Protein AF-A0A961Q109-F1 (afdb_monomer_lite)

Foldseek 3Di:
DFDFAQAWAWKAKFLDDEPAQWDFDQDPVPRDTWIFGADHPDPGFIKIFGAHPPPRDTPDIGTDDHQKTAPDDHGDTDGGGDTGIGRPPPPVCLCPLVCLVVVLVCLVVLDFDPFAFFFDLAWAFWAWDDQDPQWTWIWGAHPPPRDIDTDTHHPPWAAPDDGGDTDHFGHTRTDDHHRLVSSCSRVNDVVSVVVSVCSSVVSVVSVVD

Radius of gyration: 24.63 Å; chains: 1; bounding box: 61×36×65 Å

Sequence (209 aa):
MPILTEKGGKVEFRDMIPGITVATETDKETGKKGMVVTEHKEDLHPQVVILDEKTKEVKASYSIPVGAHLSVKEGEIVTGGIQLARTPRKVARTKDITGGLPRVAELFEARKPKDACVIAKIEGEVSFGTNVRGKKRVVVTHPETGESVDHLVPMGRHIIVTDGDQVKRGDQITEGPVSPEDLLEACGAQELQEHLVNEVQSVYRVQGV

pLDDT: mean 83.39, std 11.95, range [43.34, 97.12]

Secondary structure (DSSP, 8-state):
-EEE-SS-EEEEEES--BTTTEEEEE-TTT--EEEEEPP-SSS---EEEEE-TTT--EEEEEE--TTPEE-S-TT-EE-TT-EEEE--------S-TTTHHHHHHHHHTTPPPTTPPPB-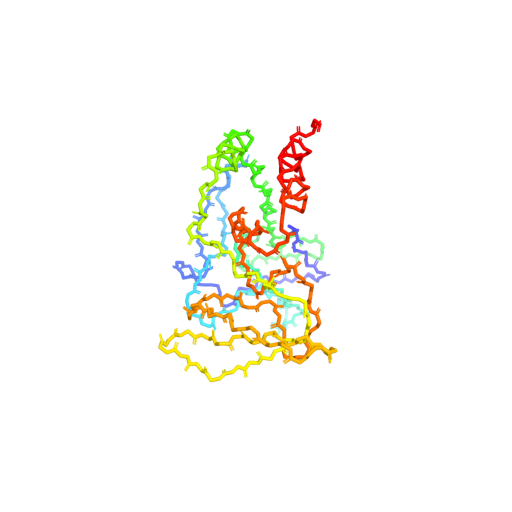SS-EEEEEEEEETTEEEEEEE-TTT--EEEEEEETTPPB---TT-EE-TT-BSBSSPPPHHHHHHHH-HHHHHHHHHHHHHHHHHHTT-

Structure (mmCIF, N/CA/C/O backbone):
data_AF-A0A961Q109-F1
#
_entry.id   AF-A0A961Q109-F1
#
loop_
_atom_site.group_PDB
_atom_site.id
_atom_site.type_symbol
_atom_site.label_atom_id
_atom_site.label_alt_id
_atom_site.label_comp_id
_atom_site.label_asym_id
_atom_site.label_entity_id
_atom_site.label_seq_id
_atom_site.pdbx_PDB_ins_code
_atom_site.Cartn_x
_atom_site.Cartn_y
_atom_site.Cartn_z
_atom_site.occupancy
_atom_site.B_iso_or_equiv
_atom_site.auth_seq_id
_atom_site.auth_comp_id
_atom_site.auth_asym_id
_atom_site.auth_atom_id
_atom_site.pdbx_PDB_model_num
ATOM 1 N N . MET A 1 1 ? 6.580 7.714 -19.906 1.00 75.56 1 MET A N 1
ATOM 2 C CA . MET A 1 1 ? 7.696 8.669 -19.837 1.00 75.56 1 MET A CA 1
ATOM 3 C C . MET A 1 1 ? 8.707 8.291 -20.908 1.00 75.56 1 MET A C 1
ATOM 5 O O . MET A 1 1 ? 8.939 7.095 -21.065 1.00 75.56 1 MET A O 1
ATOM 9 N N . PRO A 1 2 ? 9.214 9.252 -21.696 1.00 85.50 2 PRO A N 1
ATOM 10 C CA . PRO A 1 2 ? 10.274 8.996 -22.667 1.00 85.50 2 PRO A CA 1
ATOM 11 C C . PRO A 1 2 ? 11.645 8.911 -21.977 1.00 85.50 2 PRO A C 1
ATOM 13 O O . PRO A 1 2 ? 11.905 9.646 -21.028 1.00 85.50 2 PRO A O 1
ATOM 16 N N . ILE A 1 3 ? 12.505 8.022 -22.468 1.00 87.81 3 ILE A N 1
ATOM 17 C CA . ILE A 1 3 ? 13.918 7.881 -22.107 1.00 87.81 3 ILE A CA 1
ATOM 18 C C . ILE A 1 3 ? 14.719 8.399 -23.299 1.00 87.81 3 ILE A C 1
ATOM 20 O O . ILE A 1 3 ? 14.603 7.861 -24.403 1.00 87.81 3 ILE A O 1
ATOM 24 N N . LEU A 1 4 ? 15.485 9.465 -23.085 1.00 89.69 4 LEU A N 1
ATOM 25 C CA . LEU A 1 4 ? 16.264 10.157 -24.113 1.00 89.69 4 LEU A CA 1
ATOM 26 C C . LEU A 1 4 ? 17.757 9.904 -23.887 1.00 89.69 4 LEU A C 1
ATOM 28 O O . LEU A 1 4 ? 18.200 9.825 -22.742 1.00 89.69 4 LEU A O 1
ATOM 32 N N . THR A 1 5 ? 18.529 9.821 -24.969 1.00 88.88 5 THR A N 1
ATOM 33 C CA . THR A 1 5 ? 19.994 9.786 -24.881 1.00 88.88 5 THR A CA 1
ATOM 34 C C . THR A 1 5 ? 20.578 11.195 -24.895 1.00 88.88 5 THR A C 1
ATOM 36 O O . THR A 1 5 ? 20.135 12.042 -25.663 1.00 88.88 5 THR A O 1
ATOM 39 N N . GLU A 1 6 ? 21.601 11.464 -24.091 1.00 84.00 6 GLU A N 1
ATOM 40 C CA . GLU A 1 6 ? 22.328 12.744 -24.097 1.00 84.00 6 GLU A CA 1
ATOM 41 C C . GLU A 1 6 ? 23.540 12.713 -25.034 1.00 84.00 6 GLU A C 1
ATOM 43 O O . GLU A 1 6 ? 24.044 13.753 -25.462 1.00 84.00 6 GLU A O 1
ATOM 48 N N . LYS A 1 7 ? 24.030 11.512 -25.358 1.00 84.38 7 LYS A N 1
ATOM 49 C CA . LYS A 1 7 ? 25.254 11.294 -26.132 1.00 84.38 7 LYS A CA 1
ATOM 50 C C . LYS A 1 7 ? 24.937 10.543 -27.418 1.00 84.38 7 LYS A C 1
ATOM 52 O O . LYS A 1 7 ? 24.141 9.608 -27.429 1.00 84.38 7 LYS A O 1
ATOM 57 N N . GLY A 1 8 ? 25.588 10.961 -28.501 1.00 85.00 8 GLY A N 1
ATOM 58 C CA . GLY A 1 8 ? 25.537 10.247 -29.771 1.00 85.00 8 GLY A CA 1
ATOM 59 C C . GLY A 1 8 ? 26.524 9.080 -29.811 1.00 85.00 8 GLY A C 1
ATOM 60 O O . GLY A 1 8 ? 27.639 9.185 -29.286 1.00 85.00 8 GLY A O 1
ATOM 61 N N . GLY A 1 9 ? 26.114 7.988 -30.448 1.00 87.62 9 GLY A N 1
ATOM 62 C CA . GLY A 1 9 ? 26.912 6.778 -30.605 1.00 87.62 9 GLY A CA 1
ATOM 63 C C . GLY A 1 9 ? 26.096 5.612 -31.154 1.00 87.62 9 GLY A C 1
ATOM 64 O O . GLY A 1 9 ? 24.949 5.775 -31.572 1.00 87.62 9 GLY A O 1
ATOM 65 N N . LYS A 1 10 ? 26.706 4.430 -31.160 1.00 89.75 10 LYS A N 1
ATOM 66 C CA . LYS A 1 10 ? 26.077 3.188 -31.604 1.00 89.75 10 LYS A CA 1
ATOM 67 C C . LYS A 1 10 ? 25.311 2.544 -30.451 1.00 89.75 10 LYS A C 1
ATOM 69 O O . LYS A 1 10 ? 25.867 2.361 -29.374 1.00 89.75 10 LYS A O 1
ATOM 74 N N . VAL A 1 11 ? 24.055 2.193 -30.683 1.00 90.31 11 VAL A N 1
ATOM 75 C CA . VAL A 1 11 ? 23.195 1.516 -29.711 1.00 90.31 11 VAL A CA 1
ATOM 76 C C . VAL A 1 11 ? 23.611 0.052 -29.568 1.00 90.31 11 VAL A C 1
ATOM 78 O O . VAL A 1 11 ? 23.721 -0.665 -30.561 1.00 90.31 11 VAL A O 1
ATOM 81 N N . GLU A 1 12 ? 23.792 -0.407 -28.337 1.00 90.62 12 GLU A N 1
ATOM 82 C CA . GLU A 1 12 ? 23.978 -1.810 -27.970 1.00 90.62 12 GLU A CA 1
ATOM 83 C C . GLU A 1 12 ? 22.977 -2.176 -26.875 1.00 90.62 12 GLU A C 1
ATOM 85 O O . GLU A 1 12 ? 22.726 -1.394 -25.953 1.00 90.62 12 GLU A O 1
ATOM 90 N N . PHE A 1 13 ? 22.376 -3.356 -26.982 1.00 91.31 13 PHE A N 1
ATOM 91 C CA . PHE A 1 13 ? 21.452 -3.842 -25.972 1.00 91.31 13 PHE A CA 1
ATOM 92 C C . PHE A 1 13 ? 22.178 -4.771 -25.001 1.00 91.31 13 PHE A C 1
ATOM 94 O O . PHE A 1 13 ? 22.836 -5.724 -25.409 1.00 91.31 13 PHE A O 1
ATOM 101 N N . ARG A 1 14 ? 22.041 -4.504 -23.701 1.00 89.19 14 ARG A N 1
ATOM 102 C CA . ARG A 1 14 ? 22.581 -5.343 -22.629 1.00 89.19 14 ARG A CA 1
ATOM 103 C C . ARG A 1 14 ? 21.423 -5.970 -21.863 1.00 89.19 14 ARG A C 1
ATOM 105 O O . ARG A 1 14 ? 20.459 -5.284 -21.528 1.00 89.19 14 ARG A O 1
ATOM 112 N N . ASP A 1 15 ? 21.504 -7.278 -21.643 1.00 84.88 15 ASP A N 1
ATOM 113 C CA . ASP A 1 15 ? 20.478 -8.083 -20.967 1.00 84.88 15 ASP A CA 1
ATOM 114 C C . ASP A 1 15 ? 19.087 -8.038 -21.645 1.00 84.88 15 ASP A C 1
ATOM 116 O O . ASP A 1 15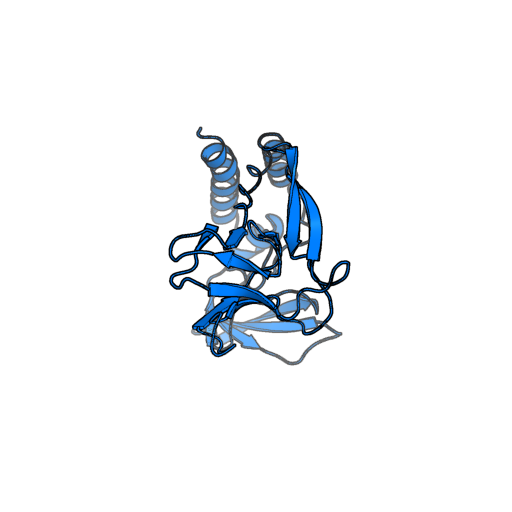 ? 18.049 -8.288 -21.026 1.00 84.88 15 ASP A O 1
ATOM 120 N N . MET A 1 16 ? 19.052 -7.743 -22.952 1.00 85.38 16 MET A N 1
ATOM 121 C CA . MET A 1 16 ? 17.841 -7.772 -23.781 1.00 85.38 16 MET A CA 1
ATOM 122 C C . MET A 1 16 ? 17.835 -8.998 -24.696 1.00 85.38 16 MET A C 1
ATOM 124 O O . MET A 1 16 ? 18.407 -8.980 -25.783 1.00 85.38 16 MET A O 1
ATOM 128 N N . ILE A 1 17 ? 17.174 -10.067 -24.261 1.00 84.56 17 ILE A N 1
ATOM 129 C CA . ILE A 1 17 ? 17.086 -11.335 -24.983 1.00 84.56 17 ILE A CA 1
ATOM 130 C C . ILE A 1 17 ? 15.667 -11.488 -25.550 1.00 84.56 17 ILE A C 1
ATOM 132 O O . ILE A 1 17 ? 14.699 -11.510 -24.773 1.00 84.56 17 ILE A O 1
ATOM 136 N N . PRO A 1 18 ? 15.511 -11.619 -26.883 1.00 83.56 18 PRO A N 1
ATOM 137 C CA . PRO A 1 18 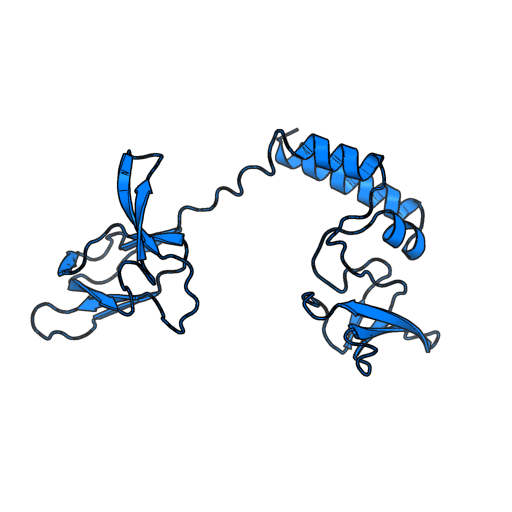? 14.217 -11.863 -27.510 1.00 83.56 18 PRO A CA 1
ATOM 138 C C . PRO A 1 18 ? 13.531 -13.115 -26.958 1.00 83.56 18 PRO A C 1
ATOM 140 O O . PRO A 1 18 ? 14.100 -14.201 -26.965 1.00 83.56 18 PRO A O 1
ATOM 143 N N . GLY A 1 19 ? 12.292 -12.962 -26.491 1.00 79.00 19 GLY A N 1
ATOM 144 C CA . GLY A 1 19 ? 11.479 -14.035 -25.915 1.00 79.00 19 GLY A CA 1
ATOM 145 C C . GLY A 1 19 ? 11.635 -14.232 -24.404 1.00 79.00 19 GLY A C 1
ATOM 146 O O . GLY A 1 19 ? 10.790 -14.905 -23.820 1.00 79.00 19 GLY A O 1
ATOM 147 N N . ILE A 1 20 ? 12.650 -13.627 -23.772 1.00 82.50 20 ILE A N 1
ATOM 148 C CA . ILE A 1 20 ? 12.842 -13.654 -22.311 1.00 82.50 20 ILE A CA 1
ATOM 149 C C . ILE A 1 20 ? 12.582 -12.262 -21.734 1.00 82.50 20 ILE A C 1
ATOM 151 O O . ILE A 1 20 ? 11.601 -12.060 -21.022 1.00 82.50 20 ILE A O 1
ATOM 155 N N . THR A 1 21 ? 13.423 -11.282 -22.078 1.00 82.69 21 THR A N 1
ATOM 156 C CA . THR A 1 21 ? 13.329 -9.918 -21.534 1.00 82.69 21 THR A CA 1
ATOM 157 C C . THR A 1 21 ? 12.732 -8.916 -22.518 1.00 82.69 21 THR A C 1
ATOM 159 O O . THR A 1 21 ? 12.255 -7.867 -22.088 1.00 82.69 21 THR A O 1
ATOM 162 N N . VAL A 1 22 ? 12.696 -9.227 -23.822 1.00 87.31 22 VAL A N 1
ATOM 163 C CA . VAL A 1 22 ? 12.032 -8.393 -24.839 1.00 87.31 22 VAL A CA 1
ATOM 164 C C . VAL A 1 22 ? 11.089 -9.200 -25.730 1.00 87.31 22 VAL A C 1
ATOM 166 O O . VAL A 1 22 ? 11.414 -10.299 -26.177 1.00 87.31 22 VAL A O 1
ATOM 169 N N . ALA A 1 23 ? 9.924 -8.636 -26.043 1.00 83.81 23 ALA A N 1
ATOM 170 C CA . ALA A 1 23 ? 8.942 -9.197 -26.967 1.00 83.81 23 ALA A CA 1
ATOM 171 C C . ALA A 1 23 ? 8.616 -8.200 -28.084 1.00 83.81 23 ALA A C 1
ATOM 173 O O . ALA A 1 23 ? 8.730 -6.990 -27.913 1.00 83.81 23 ALA A O 1
ATOM 174 N N . THR A 1 24 ? 8.205 -8.692 -29.254 1.00 82.31 24 THR A N 1
ATOM 175 C CA . THR A 1 24 ? 7.711 -7.818 -30.329 1.00 82.31 24 THR A CA 1
ATOM 176 C C . THR A 1 24 ? 6.210 -7.636 -30.162 1.00 82.31 24 THR A C 1
ATOM 178 O O . THR A 1 24 ? 5.451 -8.582 -30.359 1.00 82.31 24 THR A O 1
ATOM 181 N N . GLU A 1 25 ? 5.778 -6.423 -29.834 1.00 74.94 25 GLU A N 1
ATOM 182 C CA . GLU A 1 25 ? 4.368 -6.076 -29.687 1.00 74.94 25 GLU A CA 1
ATOM 183 C C . GLU A 1 25 ? 3.967 -5.041 -30.744 1.00 74.94 25 GLU A C 1
ATOM 185 O O . GLU A 1 25 ? 4.750 -4.186 -31.160 1.00 74.94 25 GLU A O 1
ATOM 190 N N . THR A 1 26 ? 2.739 -5.144 -31.244 1.00 71.75 26 THR A N 1
ATOM 191 C CA . THR A 1 26 ? 2.213 -4.159 -32.194 1.00 71.75 26 THR A CA 1
ATOM 192 C C . THR A 1 26 ? 1.533 -3.052 -31.408 1.00 71.75 26 THR A C 1
ATOM 194 O O . THR A 1 26 ? 0.562 -3.300 -30.695 1.00 71.75 26 THR A O 1
ATOM 197 N N . ASP A 1 27 ? 2.053 -1.836 -31.538 1.00 64.50 27 ASP A N 1
ATOM 198 C CA . ASP A 1 27 ? 1.493 -0.652 -30.903 1.00 64.50 27 ASP A CA 1
ATOM 199 C C . ASP A 1 27 ? 0.099 -0.369 -31.491 1.00 64.50 27 ASP A C 1
ATOM 201 O O . ASP A 1 27 ? -0.063 -0.203 -32.703 1.00 64.50 27 ASP A O 1
ATOM 205 N N . LYS A 1 28 ? -0.924 -0.366 -30.628 1.00 61.41 28 LYS A N 1
ATOM 206 C CA . LYS A 1 28 ? -2.333 -0.237 -31.032 1.00 61.41 28 LYS A CA 1
ATOM 207 C C . LYS A 1 28 ? -2.707 1.174 -31.501 1.00 61.41 28 LYS A C 1
ATOM 209 O O . LYS A 1 28 ? -3.721 1.311 -32.174 1.00 61.41 28 LYS A O 1
ATOM 214 N N . GLU A 1 29 ? -1.921 2.197 -31.161 1.00 58.97 29 GLU A N 1
ATOM 215 C CA . GLU A 1 29 ? -2.181 3.590 -31.552 1.00 58.97 29 GLU A CA 1
ATOM 216 C C . GLU A 1 29 ? -1.546 3.923 -32.906 1.00 58.97 29 GLU A C 1
ATOM 218 O O . GLU A 1 29 ? -2.124 4.647 -33.712 1.00 58.97 29 GLU A O 1
ATOM 223 N N . THR A 1 30 ? -0.356 3.385 -33.174 1.00 63.19 30 THR A N 1
ATOM 224 C CA . THR A 1 30 ? 0.430 3.719 -34.373 1.00 63.19 30 THR A CA 1
ATOM 225 C C . THR A 1 30 ? 0.455 2.614 -35.427 1.00 63.19 30 THR A C 1
ATOM 227 O O . THR A 1 30 ? 0.926 2.847 -36.542 1.00 63.19 30 THR A O 1
ATOM 230 N N . GLY A 1 31 ? -0.006 1.403 -35.093 1.00 61.97 31 GLY A N 1
ATOM 231 C CA . GLY A 1 31 ? 0.017 0.231 -35.974 1.00 61.97 31 GLY A CA 1
ATOM 232 C C . GLY A 1 31 ? 1.425 -0.284 -36.298 1.00 61.97 31 GLY A C 1
ATOM 233 O O . GLY A 1 31 ? 1.582 -1.187 -37.120 1.00 61.97 31 GLY A O 1
ATOM 234 N N . LYS A 1 32 ? 2.468 0.282 -35.678 1.00 65.06 32 LYS A N 1
ATOM 235 C CA . LYS A 1 32 ? 3.861 -0.118 -35.889 1.00 65.06 32 LYS A CA 1
ATOM 236 C C . LYS A 1 32 ? 4.239 -1.241 -34.925 1.00 65.06 32 LYS A C 1
ATOM 238 O O . LYS A 1 32 ? 3.882 -1.226 -33.750 1.00 65.06 32 LYS A O 1
ATOM 243 N N . LYS A 1 33 ? 4.999 -2.218 -35.425 1.00 68.12 33 LYS A N 1
ATOM 244 C CA . LYS A 1 33 ? 5.633 -3.244 -34.587 1.00 68.12 33 LYS A CA 1
ATOM 245 C C . LYS A 1 33 ? 6.794 -2.607 -33.825 1.00 68.12 33 LYS A C 1
ATOM 247 O O . LYS A 1 33 ? 7.719 -2.097 -34.456 1.00 68.12 33 LYS A O 1
ATOM 252 N N . GLY A 1 34 ? 6.729 -2.629 -32.500 1.00 73.69 34 GLY A N 1
ATOM 253 C CA . GLY A 1 34 ? 7.782 -2.173 -31.598 1.00 73.69 34 GLY A CA 1
ATOM 254 C C . GLY A 1 34 ? 8.285 -3.320 -30.726 1.00 73.69 34 GLY A C 1
ATOM 255 O O . GLY A 1 34 ? 7.589 -4.313 -30.525 1.00 73.69 34 GLY A O 1
ATOM 256 N N . MET A 1 35 ? 9.505 -3.201 -30.210 1.00 84.81 35 MET A N 1
ATOM 257 C CA . MET A 1 35 ? 9.977 -4.105 -29.160 1.00 84.81 35 MET A CA 1
ATOM 258 C C . MET A 1 35 ? 9.549 -3.552 -27.801 1.00 84.81 35 MET A C 1
ATOM 260 O O . MET A 1 35 ? 9.683 -2.356 -27.559 1.00 84.81 35 MET A O 1
ATOM 264 N N . VAL A 1 36 ? 9.028 -4.404 -26.927 1.00 88.12 36 VAL A N 1
ATOM 265 C CA . VAL A 1 36 ? 8.621 -4.070 -25.561 1.00 88.12 36 VAL A CA 1
ATOM 266 C C . VAL A 1 36 ? 9.420 -4.913 -24.577 1.00 88.12 36 VAL A C 1
ATOM 268 O O . VAL A 1 36 ? 9.637 -6.101 -24.810 1.00 88.12 36 VAL A O 1
ATOM 271 N N . VAL A 1 37 ? 9.868 -4.307 -23.480 1.00 87.56 37 VAL A N 1
ATOM 272 C CA . VAL A 1 37 ? 10.516 -5.047 -22.390 1.00 87.56 37 VAL A CA 1
ATOM 273 C C . VAL A 1 37 ? 9.445 -5.775 -21.581 1.00 87.56 37 VAL A C 1
ATOM 275 O O . VAL A 1 37 ? 8.513 -5.144 -21.082 1.00 87.56 37 VAL A O 1
ATOM 278 N N . THR A 1 38 ? 9.562 -7.092 -21.445 1.00 84.31 38 THR A N 1
ATOM 279 C CA . THR A 1 38 ? 8.603 -7.938 -20.723 1.00 84.31 38 THR A CA 1
ATOM 280 C C . THR A 1 38 ? 9.087 -8.286 -19.323 1.00 84.31 38 THR A C 1
ATOM 282 O O . THR A 1 38 ? 10.285 -8.288 -19.026 1.00 84.31 38 THR A O 1
ATOM 285 N N . GLU A 1 39 ? 8.131 -8.571 -18.440 1.00 80.25 39 GLU A N 1
ATOM 286 C CA . GLU A 1 39 ? 8.431 -9.094 -17.111 1.00 80.25 39 GLU A CA 1
ATOM 287 C C . GLU A 1 39 ? 9.067 -10.479 -17.252 1.00 80.25 39 GLU A C 1
ATOM 289 O O . GLU A 1 39 ? 8.584 -11.323 -18.008 1.00 80.25 39 GLU A O 1
ATOM 294 N N . HIS A 1 40 ? 10.165 -10.695 -16.540 1.00 79.12 40 HIS A N 1
ATOM 295 C CA . HIS A 1 40 ? 10.948 -11.920 -16.586 1.00 79.12 40 HIS A CA 1
ATOM 296 C C . HIS A 1 40 ? 11.317 -12.337 -15.162 1.00 79.12 40 HIS A C 1
ATOM 298 O O . HIS A 1 40 ? 11.361 -11.515 -14.251 1.00 79.12 40 HIS A O 1
ATOM 304 N N . LYS A 1 41 ? 11.531 -13.641 -14.961 1.00 72.94 41 LYS A N 1
ATOM 305 C CA . LYS A 1 41 ? 11.852 -14.227 -13.646 1.00 72.94 41 LYS A CA 1
ATOM 306 C C . LYS A 1 41 ? 13.356 -14.325 -13.373 1.00 72.94 41 LYS A C 1
ATOM 308 O O . LYS A 1 41 ? 13.743 -14.797 -12.310 1.00 72.94 41 LYS A O 1
ATOM 313 N N . GLU A 1 42 ? 14.176 -13.961 -14.351 1.00 78.31 42 GLU A N 1
ATOM 314 C CA . GLU A 1 42 ? 15.636 -14.013 -14.271 1.00 78.31 42 GLU A CA 1
ATOM 315 C C . GLU A 1 42 ? 16.196 -12.698 -13.709 1.00 78.31 42 GLU A C 1
ATOM 317 O O . GLU A 1 42 ? 15.543 -11.662 -13.793 1.00 78.31 42 GLU A O 1
ATOM 322 N N . ASP A 1 43 ? 17.406 -12.730 -13.149 1.00 78.12 43 ASP A N 1
ATOM 323 C CA . ASP A 1 43 ? 18.109 -11.552 -12.610 1.00 78.12 43 ASP A CA 1
ATOM 324 C C . ASP A 1 43 ? 18.812 -10.776 -13.745 1.00 78.12 43 ASP A C 1
ATOM 326 O O . ASP A 1 43 ? 20.032 -10.619 -13.791 1.00 78.12 43 ASP A O 1
ATOM 330 N N . LEU A 1 44 ? 18.031 -10.391 -14.756 1.00 82.69 44 LEU A N 1
ATOM 331 C CA . LEU A 1 44 ? 18.499 -9.648 -15.922 1.00 82.69 44 LEU A CA 1
ATOM 332 C C . LEU A 1 44 ? 18.084 -8.182 -15.782 1.00 82.69 44 LEU A C 1
ATOM 334 O O . LEU A 1 44 ? 16.997 -7.864 -15.305 1.00 82.69 44 LEU A O 1
ATOM 338 N N . HIS A 1 45 ? 18.950 -7.261 -16.205 1.00 85.12 45 HIS A N 1
ATOM 339 C CA . HIS A 1 45 ? 18.711 -5.825 -16.065 1.00 85.12 45 HIS A CA 1
ATOM 340 C C . HIS A 1 45 ? 18.705 -5.144 -17.438 1.00 85.12 45 HIS A C 1
ATOM 342 O O . HIS A 1 45 ? 19.712 -4.546 -17.820 1.00 85.12 45 HIS A O 1
ATOM 348 N N . PRO A 1 46 ? 17.581 -5.193 -18.185 1.00 88.81 46 PRO A N 1
ATOM 349 C CA . PRO A 1 46 ? 17.493 -4.650 -19.537 1.00 88.81 46 PRO A CA 1
ATOM 350 C C . PRO A 1 46 ? 17.985 -3.199 -19.617 1.00 88.81 46 PRO A C 1
ATOM 352 O O . PRO A 1 46 ? 17.397 -2.283 -19.037 1.00 88.81 46 PRO A O 1
ATOM 355 N N . GLN A 1 47 ? 19.070 -2.980 -20.358 1.00 91.19 47 GLN A N 1
ATOM 356 C CA . GLN A 1 47 ? 19.727 -1.682 -20.507 1.00 91.19 47 GLN A CA 1
ATOM 357 C C . GLN A 1 47 ? 20.054 -1.396 -21.972 1.00 91.19 47 GLN A C 1
ATOM 359 O O . GLN A 1 47 ? 20.445 -2.280 -22.733 1.00 91.19 47 GLN A O 1
ATOM 364 N N . VAL A 1 48 ? 19.920 -0.130 -22.359 1.00 90.81 48 VAL A N 1
ATOM 365 C CA . VAL A 1 48 ? 20.401 0.383 -23.642 1.00 90.81 48 VAL A CA 1
ATOM 366 C C . VAL A 1 48 ? 21.691 1.146 -23.402 1.00 90.81 48 VAL A C 1
ATOM 368 O O . VAL A 1 48 ? 21.718 2.130 -22.663 1.00 90.81 48 VAL A O 1
ATOM 371 N N . VAL A 1 49 ? 22.758 0.699 -24.049 1.00 90.94 49 VAL A N 1
ATOM 372 C CA . VAL A 1 49 ? 24.098 1.256 -23.923 1.00 90.94 49 VAL A CA 1
ATOM 373 C C . VAL A 1 49 ? 24.469 1.976 -25.215 1.00 90.94 49 VAL A C 1
ATOM 375 O O . VAL A 1 49 ? 24.171 1.507 -26.310 1.00 90.94 49 VAL A O 1
ATOM 378 N N . ILE A 1 50 ? 25.112 3.134 -25.099 1.00 89.62 50 ILE A N 1
ATOM 379 C CA . ILE A 1 50 ? 25.619 3.902 -26.236 1.00 89.62 50 ILE A CA 1
ATOM 380 C C . ILE A 1 50 ? 27.134 3.746 -26.289 1.00 89.62 50 ILE A C 1
ATOM 382 O O . ILE A 1 50 ? 27.837 4.173 -25.372 1.00 89.62 50 ILE A O 1
ATOM 386 N N . LEU A 1 51 ? 27.634 3.158 -27.370 1.00 87.06 51 LEU A N 1
ATOM 387 C CA . LEU A 1 51 ? 29.052 2.948 -27.637 1.00 87.06 51 LEU A CA 1
ATOM 388 C C . LEU A 1 51 ? 29.625 4.039 -28.544 1.00 87.06 51 LEU A C 1
ATOM 390 O O . LEU A 1 51 ? 28.957 4.527 -29.459 1.00 87.06 51 LEU A O 1
ATOM 394 N N . ASP A 1 52 ? 30.889 4.397 -28.334 1.00 83.25 52 ASP A N 1
ATOM 395 C CA . ASP A 1 52 ? 31.650 5.172 -29.315 1.00 83.25 52 ASP A CA 1
ATOM 396 C C . ASP A 1 52 ? 32.014 4.302 -30.530 1.00 83.25 52 ASP A C 1
ATOM 398 O O . ASP A 1 52 ? 32.480 3.170 -30.391 1.00 83.25 52 ASP A O 1
ATOM 402 N N . GLU A 1 53 ? 31.825 4.840 -31.733 1.00 69.94 53 GLU A N 1
ATOM 403 C CA . GLU A 1 53 ? 32.092 4.148 -32.996 1.00 69.94 53 GLU A CA 1
ATOM 404 C C . GLU A 1 53 ? 33.586 3.820 -33.192 1.00 69.94 53 GLU A C 1
ATOM 406 O O . GLU A 1 53 ? 33.919 2.853 -33.875 1.00 69.94 53 GLU A O 1
ATOM 411 N N . LYS A 1 54 ? 34.494 4.590 -32.572 1.00 72.12 54 LYS A N 1
ATOM 412 C CA . LYS A 1 54 ? 35.949 4.430 -32.726 1.00 72.12 54 LYS A CA 1
ATOM 413 C C . LYS A 1 54 ? 36.596 3.624 -31.608 1.00 72.12 54 LYS A C 1
ATOM 415 O O . LYS A 1 54 ? 37.479 2.819 -31.890 1.00 72.12 54 LYS A O 1
ATOM 420 N N . THR A 1 55 ? 36.190 3.837 -30.356 1.00 73.88 55 THR A N 1
ATOM 421 C CA . THR A 1 55 ? 36.847 3.212 -29.192 1.00 73.88 55 THR A CA 1
ATOM 422 C C . THR A 1 55 ? 36.079 2.022 -28.623 1.00 73.88 55 THR A C 1
ATOM 424 O O . THR A 1 55 ? 36.631 1.292 -27.805 1.00 73.88 55 THR A O 1
ATOM 427 N N . LYS A 1 56 ? 34.831 1.787 -29.066 1.00 72.19 56 LYS A N 1
ATOM 428 C CA . LYS A 1 56 ? 33.897 0.815 -28.462 1.00 72.19 56 LYS A CA 1
ATOM 429 C C . LYS A 1 56 ? 33.713 1.009 -26.951 1.00 72.19 56 LYS A C 1
ATOM 431 O O . LYS A 1 56 ? 33.315 0.084 -26.250 1.00 72.19 56 LYS A O 1
ATOM 436 N N . GLU A 1 57 ? 34.000 2.200 -26.437 1.00 79.69 57 GLU A N 1
ATOM 437 C CA . GLU A 1 57 ? 33.781 2.517 -25.031 1.00 79.69 57 GLU A CA 1
ATOM 438 C C . GLU A 1 57 ? 32.322 2.896 -24.790 1.00 79.69 57 GLU A C 1
ATOM 440 O O . GLU A 1 57 ? 31.673 3.533 -25.625 1.00 79.69 57 GLU A O 1
ATOM 445 N N . VAL A 1 58 ? 31.818 2.519 -23.616 1.00 83.62 58 VAL A N 1
ATOM 446 C CA . VAL A 1 58 ? 30.474 2.865 -23.158 1.00 83.62 58 VAL A CA 1
ATOM 447 C C . VAL A 1 58 ? 30.433 4.344 -22.782 1.00 83.62 58 VAL A C 1
ATOM 449 O O . VAL A 1 58 ? 30.979 4.749 -21.760 1.00 83.62 58 VAL A O 1
ATOM 452 N N . LYS A 1 59 ? 29.758 5.156 -23.598 1.00 83.94 59 LYS A N 1
ATOM 453 C CA . LYS A 1 59 ? 29.532 6.584 -23.331 1.00 83.94 59 LYS A CA 1
ATOM 454 C C . LYS A 1 59 ? 28.397 6.834 -22.352 1.00 83.94 59 LYS A C 1
ATOM 456 O O . LYS A 1 59 ? 28.447 7.803 -21.599 1.00 83.94 59 LYS A O 1
ATOM 461 N N . ALA A 1 60 ? 27.352 6.018 -22.418 1.00 84.62 60 ALA A N 1
ATOM 462 C CA . ALA A 1 60 ? 26.172 6.144 -21.575 1.00 84.62 60 ALA A CA 1
ATOM 463 C C . ALA A 1 60 ? 25.447 4.799 -21.476 1.00 84.62 60 ALA A C 1
ATOM 465 O O . ALA A 1 60 ? 25.456 4.024 -22.433 1.00 84.62 60 ALA A O 1
ATOM 466 N N . SER A 1 61 ? 24.807 4.541 -20.337 1.00 88.88 61 SER A N 1
ATOM 467 C CA . SER A 1 61 ? 23.911 3.400 -20.135 1.00 88.88 61 SER A CA 1
ATOM 468 C C . SER A 1 61 ? 22.577 3.893 -19.588 1.00 88.88 61 SER A C 1
ATOM 470 O O . SER A 1 61 ? 22.547 4.739 -18.693 1.00 88.88 61 SER A O 1
ATOM 472 N N . TYR A 1 62 ? 21.485 3.363 -20.131 1.00 90.12 62 TYR A N 1
ATOM 473 C CA . TYR A 1 62 ? 20.120 3.720 -19.777 1.00 90.12 62 TYR A CA 1
ATOM 474 C C . TYR A 1 62 ? 19.331 2.458 -19.433 1.00 90.12 62 TYR A C 1
ATOM 476 O O . TYR A 1 62 ? 19.054 1.634 -20.305 1.00 90.12 62 TYR A O 1
ATOM 484 N N . SER A 1 63 ? 18.935 2.313 -18.168 1.00 90.06 63 SER A N 1
ATOM 485 C CA . SER A 1 63 ? 18.071 1.215 -17.721 1.00 90.06 63 SER A CA 1
ATOM 486 C C . SER A 1 63 ? 16.663 1.364 -18.270 1.00 90.06 63 SER A C 1
ATOM 488 O O . SER A 1 63 ? 16.031 2.412 -18.116 1.00 90.06 63 SER A O 1
ATOM 490 N N . ILE A 1 64 ? 16.167 0.303 -18.905 1.00 90.50 64 ILE A N 1
ATOM 491 C CA . ILE A 1 64 ? 14.850 0.279 -19.526 1.00 90.50 64 ILE A CA 1
ATOM 492 C C . ILE A 1 64 ? 13.907 -0.546 -18.644 1.00 90.50 64 ILE A C 1
ATOM 494 O O . ILE A 1 64 ? 14.092 -1.755 -18.506 1.00 90.50 64 ILE A O 1
ATOM 498 N N . PRO A 1 65 ? 12.888 0.082 -18.033 1.00 86.94 65 PRO A N 1
ATOM 499 C CA . PRO A 1 65 ? 11.966 -0.627 -17.163 1.00 86.94 65 PRO A CA 1
ATOM 500 C C . PRO A 1 65 ? 11.041 -1.550 -17.961 1.00 86.94 65 PRO A C 1
ATOM 502 O O . PRO A 1 65 ? 10.746 -1.318 -19.138 1.00 86.94 65 PRO A O 1
ATOM 505 N N . VAL A 1 66 ? 10.510 -2.558 -17.272 1.00 86.06 66 VAL A N 1
ATOM 506 C CA . VAL A 1 66 ? 9.475 -3.453 -17.799 1.00 86.06 66 VAL A CA 1
ATOM 507 C C . VAL A 1 66 ? 8.266 -2.647 -18.294 1.00 86.06 66 VAL A C 1
ATOM 509 O O . VAL A 1 66 ? 7.821 -1.688 -17.660 1.00 86.06 66 VAL A O 1
ATOM 512 N N . GLY A 1 67 ? 7.732 -3.030 -19.452 1.00 83.00 67 GLY A N 1
ATOM 513 C CA . GLY A 1 67 ? 6.619 -2.363 -20.124 1.00 83.00 67 GLY A CA 1
ATOM 514 C C . GLY A 1 67 ? 7.017 -1.133 -20.944 1.00 83.00 67 GLY A C 1
ATOM 515 O O . GLY A 1 67 ? 6.140 -0.439 -21.455 1.00 83.00 67 GLY A O 1
ATOM 516 N N . ALA A 1 68 ? 8.310 -0.823 -21.077 1.00 86.62 68 ALA A N 1
ATOM 517 C CA . ALA A 1 68 ? 8.771 0.222 -21.983 1.00 86.62 68 ALA A CA 1
ATOM 518 C C . ALA A 1 68 ? 8.877 -0.278 -23.428 1.00 86.62 68 ALA A C 1
ATOM 520 O O . ALA A 1 68 ? 9.392 -1.364 -23.687 1.00 86.62 68 ALA A O 1
ATOM 521 N N . HIS A 1 69 ? 8.426 0.552 -24.369 1.00 88.00 69 HIS A N 1
ATOM 522 C CA . HIS A 1 69 ? 8.540 0.312 -25.803 1.00 88.00 69 HIS A CA 1
ATOM 523 C C . HIS A 1 69 ? 9.834 0.941 -26.320 1.00 88.00 69 HIS A C 1
ATOM 525 O O . HIS A 1 69 ? 10.034 2.154 -26.210 1.00 88.00 69 HIS A O 1
ATOM 531 N N . LEU A 1 70 ? 10.710 0.127 -26.897 1.00 88.44 70 LEU A N 1
ATOM 532 C CA . LEU A 1 70 ? 11.945 0.560 -27.537 1.00 88.44 70 LEU A CA 1
ATOM 533 C C . LEU A 1 70 ? 11.626 1.264 -28.858 1.00 88.44 70 LEU A C 1
ATOM 535 O O . LEU A 1 70 ? 10.843 0.779 -29.675 1.00 88.44 70 LEU A O 1
ATOM 539 N N . SER A 1 71 ? 12.230 2.434 -29.048 1.00 86.75 71 SER A N 1
ATOM 540 C CA . SER A 1 71 ? 12.095 3.253 -30.260 1.00 86.75 71 SER A CA 1
ATOM 541 C C . SER A 1 71 ? 13.279 3.092 -31.219 1.00 86.75 71 SER A C 1
ATOM 543 O O . SER A 1 71 ? 13.186 3.529 -32.362 1.00 86.75 71 SER A O 1
ATOM 545 N N . VAL A 1 72 ? 14.358 2.452 -30.763 1.00 87.38 72 VAL A N 1
ATOM 546 C CA . VAL A 1 72 ? 15.610 2.225 -31.501 1.00 87.38 72 VAL A CA 1
ATOM 547 C C . VAL A 1 72 ? 15.869 0.731 -31.691 1.00 87.38 72 VAL A C 1
ATOM 549 O O . VAL A 1 72 ? 15.302 -0.102 -30.978 1.00 87.38 72 VAL A O 1
ATOM 552 N N . LYS A 1 73 ? 16.731 0.386 -32.647 1.00 87.19 73 LYS A N 1
ATOM 553 C CA . LYS A 1 73 ? 17.187 -0.985 -32.907 1.00 87.19 73 LYS A CA 1
ATOM 554 C C . LYS A 1 73 ? 18.627 -1.194 -32.443 1.00 87.19 73 LYS A C 1
ATOM 556 O O . LYS A 1 73 ? 19.416 -0.256 -32.358 1.00 87.19 73 LYS A O 1
ATOM 561 N N . GLU A 1 74 ? 18.978 -2.448 -32.182 1.00 85.69 74 GLU A N 1
ATOM 562 C CA . GLU A 1 74 ? 20.352 -2.826 -31.864 1.00 85.69 74 GLU A CA 1
ATOM 563 C C . GLU A 1 74 ? 21.290 -2.492 -33.036 1.00 85.69 74 GLU A C 1
ATOM 565 O O . GLU A 1 74 ? 20.999 -2.792 -34.196 1.00 85.69 74 GLU A O 1
ATOM 570 N N . GLY A 1 75 ? 22.410 -1.837 -32.737 1.00 85.19 75 GLY A N 1
ATOM 571 C CA . GLY A 1 75 ? 23.401 -1.400 -33.715 1.00 85.19 75 GLY A CA 1
ATOM 572 C C . GLY A 1 75 ? 23.072 -0.099 -34.451 1.00 85.19 75 GLY A C 1
ATOM 573 O O . GLY A 1 75 ? 23.877 0.323 -35.283 1.00 85.19 75 GLY A O 1
ATOM 574 N N . GLU A 1 76 ? 21.938 0.543 -34.158 1.00 85.88 76 GLU A N 1
ATOM 575 C CA . GLU A 1 76 ? 21.544 1.823 -34.752 1.00 85.88 76 GLU A CA 1
ATOM 576 C C . GLU A 1 76 ? 22.450 2.968 -34.272 1.00 85.88 76 GLU A C 1
ATOM 578 O O . GLU A 1 76 ? 22.859 3.011 -33.111 1.00 85.88 76 GLU A O 1
ATOM 583 N N . ILE A 1 77 ? 22.782 3.905 -35.165 1.00 87.00 77 ILE A N 1
ATOM 584 C CA . ILE A 1 77 ? 23.564 5.096 -34.816 1.00 87.00 77 ILE A CA 1
ATOM 585 C C . ILE A 1 77 ? 22.590 6.207 -34.440 1.00 87.00 77 ILE A C 1
ATOM 587 O O . ILE A 1 77 ? 21.788 6.643 -35.265 1.00 87.00 77 ILE A O 1
ATOM 591 N N . VAL A 1 78 ? 22.682 6.679 -33.200 1.00 87.44 78 VAL A N 1
ATOM 592 C CA . VAL A 1 78 ? 21.812 7.725 -32.657 1.00 87.44 78 VAL A CA 1
ATOM 593 C C . VAL A 1 78 ? 22.614 8.967 -32.296 1.00 87.44 78 VAL A C 1
ATOM 595 O O . VAL A 1 78 ? 23.776 8.889 -31.899 1.00 87.44 78 VAL A O 1
ATOM 598 N N . THR A 1 79 ? 21.992 10.137 -32.412 1.00 87.31 79 THR A N 1
ATOM 599 C CA . THR A 1 79 ? 22.521 11.407 -31.905 1.00 87.31 79 THR A CA 1
ATOM 600 C C . THR A 1 79 ? 21.943 11.721 -30.525 1.00 87.31 79 THR A C 1
ATOM 602 O O . THR A 1 79 ? 20.896 11.198 -30.141 1.00 87.31 79 THR A O 1
ATOM 605 N N . GLY A 1 80 ? 22.603 12.612 -29.779 1.00 87.06 80 GLY A N 1
ATOM 606 C CA . GLY A 1 80 ? 22.038 13.160 -28.542 1.00 87.06 80 GLY A CA 1
ATOM 607 C C . GLY A 1 80 ? 20.666 13.799 -28.798 1.00 87.06 80 GLY A C 1
ATOM 608 O O . GLY A 1 80 ? 20.461 14.444 -29.824 1.00 87.06 80 GLY A O 1
ATOM 609 N N . GLY A 1 81 ? 19.724 13.583 -27.884 1.00 83.50 81 GLY A N 1
ATOM 610 C CA . GLY A 1 81 ? 18.335 14.037 -27.959 1.00 83.50 81 GLY A CA 1
ATOM 611 C C . GLY A 1 81 ? 17.349 13.021 -28.546 1.00 83.50 81 GLY A C 1
ATOM 612 O O . GLY A 1 81 ? 16.147 13.278 -28.527 1.00 83.50 81 GLY A O 1
ATOM 613 N N . ILE A 1 82 ? 17.811 11.867 -29.045 1.00 87.81 82 ILE A N 1
ATOM 614 C CA . ILE A 1 82 ? 16.928 10.818 -29.579 1.00 87.81 82 ILE A CA 1
ATOM 615 C C . ILE A 1 82 ? 16.273 10.016 -28.445 1.00 87.81 82 ILE A C 1
ATOM 617 O O . ILE A 1 82 ? 16.891 9.710 -27.425 1.00 87.81 82 ILE A O 1
ATOM 621 N N . GLN A 1 83 ? 15.006 9.648 -28.645 1.00 88.56 83 GLN A N 1
ATOM 622 C CA . GLN A 1 83 ? 14.261 8.767 -27.750 1.00 88.56 83 GLN A CA 1
ATOM 623 C C . GLN A 1 83 ? 14.689 7.310 -27.938 1.00 88.56 83 GLN A C 1
ATOM 625 O O . GLN A 1 83 ? 14.489 6.739 -29.005 1.00 88.56 83 GLN A O 1
ATOM 630 N N . LEU A 1 84 ? 15.232 6.706 -26.881 1.00 88.69 84 LEU A N 1
ATOM 631 C CA . LEU A 1 84 ? 15.633 5.298 -26.843 1.00 88.69 84 LEU A CA 1
ATOM 632 C C . LEU A 1 84 ? 14.440 4.392 -26.549 1.00 88.69 84 LEU A C 1
ATOM 634 O O . LEU A 1 84 ? 14.214 3.384 -27.217 1.00 88.69 84 LEU A O 1
ATOM 638 N N . ALA A 1 85 ? 13.643 4.778 -25.558 1.00 88.81 85 ALA A N 1
ATOM 639 C CA . ALA A 1 85 ? 12.461 4.042 -25.158 1.00 88.81 85 ALA A CA 1
ATOM 640 C C . ALA A 1 85 ? 11.370 5.000 -24.701 1.00 88.81 85 ALA A C 1
ATOM 642 O O . ALA A 1 85 ? 11.623 6.121 -24.265 1.00 88.81 85 ALA A O 1
ATOM 643 N N . ARG A 1 86 ? 10.132 4.540 -24.757 1.00 86.56 86 ARG A N 1
ATOM 644 C CA . ARG A 1 86 ? 8.995 5.208 -24.151 1.00 86.56 86 ARG A CA 1
ATOM 645 C C . ARG A 1 86 ? 8.269 4.183 -23.321 1.00 86.56 86 ARG A C 1
ATOM 647 O O . ARG A 1 86 ? 7.699 3.240 -23.851 1.00 86.56 86 ARG A O 1
ATOM 654 N N . THR A 1 87 ? 8.217 4.406 -22.019 1.00 83.62 87 THR A N 1
ATOM 655 C CA . THR A 1 87 ? 7.196 3.755 -21.209 1.00 83.62 87 THR A CA 1
ATOM 656 C C . THR A 1 87 ? 5.888 4.439 -21.582 1.00 83.62 87 THR A C 1
ATOM 658 O O . THR A 1 87 ? 5.746 5.633 -21.267 1.00 83.62 87 THR A O 1
ATOM 661 N N . PRO A 1 88 ? 4.939 3.796 -22.290 1.00 72.31 88 PRO A N 1
ATOM 662 C CA . PRO A 1 88 ? 3.587 4.309 -22.309 1.00 72.31 88 PRO A CA 1
ATOM 663 C C . PRO A 1 88 ? 3.250 4.520 -20.846 1.00 72.31 88 PRO A C 1
ATOM 665 O O . PRO A 1 88 ? 3.456 3.642 -20.004 1.00 72.31 88 PRO A O 1
ATOM 668 N N . ARG A 1 89 ? 2.814 5.734 -20.498 1.00 66.44 89 ARG A N 1
ATOM 669 C CA . ARG A 1 89 ? 2.093 5.822 -19.241 1.00 66.44 89 ARG A CA 1
ATOM 670 C C . ARG A 1 89 ? 1.013 4.765 -19.428 1.00 66.44 89 ARG A C 1
ATOM 672 O O . ARG A 1 89 ? 0.292 4.823 -20.426 1.00 66.44 89 ARG A O 1
ATOM 679 N N . LYS A 1 90 ? 0.911 3.806 -18.502 1.00 52.19 90 LYS A N 1
ATOM 680 C CA . LYS A 1 90 ? -0.425 3.366 -18.149 1.00 52.19 90 LYS A CA 1
ATOM 681 C C . LYS A 1 90 ? -1.097 4.705 -17.874 1.00 52.19 90 LYS A C 1
ATOM 683 O O . LYS A 1 90 ? -0.876 5.309 -16.830 1.00 52.19 90 LYS A O 1
ATOM 688 N N . VAL A 1 91 ? -1.814 5.242 -18.872 1.00 46.28 91 VAL A N 1
ATOM 689 C CA . VAL A 1 91 ? -3.069 5.907 -18.589 1.00 46.28 91 VAL A CA 1
ATOM 690 C C . VAL A 1 91 ? -3.623 4.897 -17.625 1.00 46.28 91 VAL A C 1
ATOM 692 O O . VAL A 1 91 ? -3.775 3.734 -18.023 1.00 46.28 91 VAL A O 1
ATOM 695 N N . ALA A 1 92 ? -3.609 5.224 -16.327 1.00 44.25 92 ALA A N 1
ATOM 696 C CA . ALA A 1 92 ? -4.364 4.452 -15.371 1.00 44.25 92 ALA A CA 1
ATOM 697 C C . ALA A 1 92 ? -5.665 4.323 -16.124 1.00 44.25 92 ALA A C 1
ATOM 699 O O . ALA A 1 92 ? -6.258 5.372 -16.393 1.00 44.25 92 ALA A O 1
ATOM 700 N N . ARG A 1 93 ? -5.931 3.133 -16.706 1.00 43.91 93 ARG A N 1
ATOM 701 C CA . ARG A 1 93 ? -7.139 2.930 -17.492 1.00 43.91 93 ARG A CA 1
ATOM 702 C C . ARG A 1 93 ? -8.137 3.465 -16.524 1.00 43.91 93 ARG A C 1
ATOM 704 O O . ARG A 1 93 ? -8.114 2.996 -15.380 1.00 43.91 93 ARG A O 1
ATOM 711 N N . THR A 1 94 ? -8.753 4.577 -16.917 1.00 43.91 94 THR A N 1
ATOM 712 C CA . THR A 1 94 ? -9.665 5.355 -16.096 1.00 43.91 94 THR A CA 1
ATOM 713 C C . THR A 1 94 ? -10.362 4.311 -15.274 1.00 43.91 94 THR A C 1
ATOM 715 O O . THR A 1 94 ? -10.912 3.436 -15.938 1.00 43.91 94 THR A O 1
ATOM 718 N N . LYS A 1 95 ? -10.146 4.254 -13.937 1.00 48.31 95 LYS A N 1
ATOM 719 C CA . LYS A 1 95 ? -10.770 3.245 -13.051 1.00 48.31 95 LYS A CA 1
ATOM 720 C C . LYS A 1 95 ? -12.148 3.033 -13.657 1.00 48.31 95 LYS A C 1
ATOM 722 O O . LYS A 1 95 ? -12.853 4.040 -13.686 1.00 48.31 95 LYS A O 1
ATOM 727 N N . ASP A 1 96 ? -12.385 1.880 -14.308 1.00 43.34 96 ASP A N 1
ATOM 728 C CA . ASP A 1 96 ? -13.280 1.789 -15.482 1.00 43.34 96 ASP A CA 1
ATOM 729 C C . ASP A 1 96 ? -14.454 2.762 -15.326 1.00 43.34 96 ASP A C 1
ATOM 731 O O . ASP A 1 96 ? -15.154 2.703 -14.315 1.00 43.34 96 ASP A O 1
ATOM 735 N N . ILE A 1 97 ? -14.678 3.691 -16.265 1.00 46.41 97 ILE A N 1
ATOM 736 C CA . ILE A 1 97 ? -15.813 4.633 -16.142 1.00 46.41 97 ILE A CA 1
ATOM 737 C C . ILE A 1 97 ? -17.138 3.839 -16.042 1.00 46.41 97 ILE A C 1
ATOM 739 O O . ILE A 1 97 ? -18.087 4.273 -15.398 1.00 46.41 97 ILE A O 1
ATOM 743 N N . THR A 1 98 ? -17.154 2.601 -16.554 1.00 48.06 98 THR A N 1
ATOM 744 C CA . THR A 1 98 ? -18.210 1.589 -16.379 1.00 48.06 98 THR A CA 1
ATOM 745 C C . THR A 1 98 ? -18.044 0.665 -15.153 1.00 48.06 98 THR A C 1
ATOM 747 O O . THR A 1 98 ? -18.968 -0.066 -14.815 1.00 48.06 98 THR A O 1
ATOM 750 N N . GLY A 1 99 ? -16.889 0.670 -14.482 1.00 51.66 99 GLY A N 1
ATOM 751 C CA . GLY A 1 99 ? -16.523 -0.141 -13.310 1.00 51.66 99 GLY A CA 1
ATOM 752 C C . GLY A 1 99 ? -16.637 0.576 -11.956 1.00 51.66 99 GLY A C 1
ATOM 753 O O . GLY A 1 99 ? -16.620 -0.077 -10.914 1.00 51.66 99 GLY A O 1
ATOM 754 N N . GLY A 1 100 ? -16.837 1.898 -11.947 1.00 56.31 100 GLY A N 1
ATOM 755 C CA . GLY A 1 100 ? -17.138 2.658 -10.728 1.00 56.31 100 GLY A CA 1
ATOM 756 C C . GLY A 1 100 ? -18.471 2.269 -10.074 1.00 56.31 100 GLY A C 1
ATOM 757 O O . GLY A 1 100 ? -18.544 2.152 -8.855 1.00 56.31 100 GLY A O 1
ATOM 758 N N . LEU A 1 101 ? -19.509 1.995 -10.874 1.00 66.31 101 LEU A N 1
ATOM 759 C CA . LEU A 1 101 ? -20.821 1.540 -10.391 1.00 66.31 101 LEU A CA 1
ATOM 760 C C . LEU A 1 101 ? -20.752 0.191 -9.653 1.00 66.31 101 LEU A C 1
ATOM 762 O O . LEU A 1 101 ? -21.308 0.113 -8.563 1.00 66.31 101 LEU A O 1
ATOM 766 N N . PRO A 1 102 ? -20.042 -0.836 -10.163 1.00 68.12 102 PRO A N 1
ATOM 767 C CA . PRO A 1 102 ? -19.740 -2.046 -9.400 1.00 68.12 102 PRO A CA 1
ATOM 768 C C . PRO A 1 102 ? -19.087 -1.772 -8.044 1.00 68.12 102 PRO A C 1
ATOM 770 O O . PRO A 1 102 ? -19.494 -2.363 -7.053 1.00 68.12 102 PRO A O 1
ATOM 773 N N . ARG A 1 103 ? -18.135 -0.832 -7.965 1.00 70.50 103 ARG A N 1
ATOM 774 C CA . ARG A 1 103 ? -17.495 -0.471 -6.691 1.00 70.50 103 ARG A CA 1
ATOM 775 C C . ARG A 1 103 ? -18.463 0.218 -5.729 1.00 70.50 103 ARG A C 1
ATOM 777 O O . ARG A 1 103 ? -18.461 -0.085 -4.543 1.00 70.50 103 ARG A O 1
ATOM 784 N N . VAL A 1 104 ? -19.309 1.115 -6.232 1.00 73.94 104 VAL A N 1
ATOM 785 C CA . VAL A 1 104 ? -20.377 1.734 -5.435 1.00 73.94 104 VAL A CA 1
ATOM 786 C C . VAL A 1 104 ? -21.365 0.664 -4.961 1.00 73.94 104 VAL A C 1
ATOM 788 O O . VAL A 1 104 ? -21.691 0.625 -3.782 1.00 73.94 104 VAL A O 1
ATOM 791 N N . ALA A 1 105 ? -21.774 -0.259 -5.833 1.00 74.06 105 ALA A N 1
ATOM 792 C CA . ALA A 1 105 ? -22.638 -1.377 -5.466 1.00 74.06 105 ALA A CA 1
ATOM 793 C C . ALA A 1 105 ? -21.997 -2.272 -4.390 1.00 74.06 105 ALA A C 1
ATOM 795 O O . ALA A 1 105 ? -22.669 -2.620 -3.430 1.00 74.06 105 ALA A O 1
ATOM 796 N N . GLU A 1 106 ? -20.698 -2.575 -4.476 1.00 73.88 106 GLU A N 1
ATOM 797 C CA . GLU A 1 106 ? -19.964 -3.312 -3.433 1.00 73.88 106 GLU A CA 1
ATOM 798 C C . GLU A 1 106 ? -19.981 -2.598 -2.073 1.00 73.88 106 GLU A C 1
ATOM 800 O O . GLU A 1 106 ? -20.165 -3.253 -1.045 1.00 73.88 106 GLU A O 1
ATOM 805 N N . LEU A 1 107 ? -19.809 -1.269 -2.069 1.00 75.06 107 LEU A N 1
ATOM 806 C CA . LEU A 1 107 ? -19.861 -0.445 -0.857 1.00 75.06 107 LEU A CA 1
ATOM 807 C C . LEU A 1 107 ? -21.267 -0.449 -0.237 1.00 75.06 107 LEU A C 1
ATOM 809 O O . LEU A 1 107 ? -21.393 -0.573 0.978 1.00 75.06 107 LEU A O 1
ATOM 813 N N . PHE A 1 108 ? -22.317 -0.364 -1.061 1.00 76.19 108 PHE A N 1
ATOM 814 C CA . PHE A 1 108 ? -23.713 -0.390 -0.604 1.00 76.19 108 PHE A CA 1
ATOM 815 C C . PHE A 1 108 ? -24.203 -1.791 -0.206 1.00 76.19 108 PHE A C 1
ATOM 817 O O . PHE A 1 108 ? -25.044 -1.910 0.679 1.00 76.19 108 PHE A O 1
ATOM 824 N N . GLU A 1 109 ? -23.667 -2.853 -0.811 1.00 78.31 109 GLU A N 1
ATOM 825 C CA . GLU A 1 109 ? -23.931 -4.242 -0.411 1.00 78.31 109 GLU A CA 1
ATOM 826 C C . GLU A 1 109 ? -23.109 -4.676 0.818 1.00 78.31 109 GLU A C 1
ATOM 828 O O . GLU A 1 109 ? -23.247 -5.814 1.265 1.00 78.31 109 GLU A O 1
ATOM 833 N N . ALA A 1 110 ? -22.247 -3.797 1.353 1.00 70.31 110 ALA A N 1
ATOM 834 C CA . ALA A 1 110 ? -21.346 -4.064 2.477 1.00 70.31 110 ALA A CA 1
ATOM 835 C C . ALA A 1 110 ? -20.524 -5.358 2.309 1.00 70.31 110 ALA A C 1
ATOM 837 O O . ALA A 1 110 ? -20.218 -6.059 3.277 1.00 70.31 110 ALA A O 1
ATOM 838 N N . ARG A 1 111 ? -20.156 -5.709 1.068 1.00 76.50 111 ARG A N 1
ATOM 839 C CA . ARG A 1 111 ? -19.389 -6.933 0.818 1.00 76.50 111 ARG A CA 1
ATOM 840 C C . ARG A 1 111 ? -17.951 -6.762 1.276 1.00 76.50 111 ARG A C 1
ATOM 842 O O . ARG A 1 111 ? -17.262 -5.836 0.853 1.00 76.50 111 ARG A O 1
ATOM 849 N N . LYS A 1 112 ? -17.462 -7.730 2.052 1.00 77.12 112 LYS A N 1
ATOM 850 C CA . LYS A 1 112 ? -16.053 -7.792 2.439 1.00 77.12 112 LYS A CA 1
ATOM 851 C C . LYS A 1 112 ? -15.172 -8.038 1.204 1.00 77.12 112 LYS A C 1
ATOM 853 O O . LYS A 1 112 ? -15.338 -9.073 0.545 1.00 77.12 112 LYS A O 1
ATOM 858 N N . PRO A 1 113 ? -14.231 -7.133 0.877 1.00 80.06 113 PRO A N 1
ATOM 859 C CA . PRO A 1 113 ? -13.294 -7.359 -0.217 1.00 80.06 113 PRO A CA 1
ATOM 860 C C . PRO A 1 113 ? -12.462 -8.623 0.029 1.00 80.06 113 PRO A C 1
ATOM 862 O O . PRO A 1 113 ? -12.017 -8.879 1.149 1.00 80.06 113 PRO A O 1
ATOM 865 N N . LYS A 1 114 ? -12.207 -9.419 -1.018 1.00 79.00 114 LYS A N 1
ATOM 866 C CA . LYS A 1 114 ? -11.385 -10.644 -0.898 1.00 79.00 114 LYS A CA 1
ATOM 867 C C . LYS A 1 114 ? -9.947 -10.334 -0.475 1.00 79.00 114 LYS A C 1
ATOM 869 O O . LYS A 1 114 ? -9.291 -11.142 0.179 1.00 79.00 114 LYS A O 1
ATOM 874 N N . ASP A 1 115 ? -9.469 -9.161 -0.855 1.00 84.00 115 ASP A N 1
ATOM 875 C CA . ASP A 1 115 ? -8.146 -8.621 -0.594 1.00 84.00 115 ASP A CA 1
ATOM 876 C C . ASP A 1 115 ? -8.157 -7.517 0.479 1.00 84.00 115 ASP A C 1
ATOM 878 O O . ASP A 1 115 ? -7.200 -6.754 0.567 1.00 84.00 115 ASP A O 1
ATOM 882 N N . ALA A 1 116 ? -9.183 -7.467 1.342 1.00 86.75 116 ALA A N 1
ATOM 883 C CA . ALA A 1 116 ? -9.307 -6.443 2.384 1.00 86.75 116 ALA A CA 1
ATOM 884 C C . ALA A 1 116 ? -8.021 -6.289 3.209 1.00 86.75 116 ALA A C 1
ATOM 886 O O . ALA A 1 116 ? -7.364 -7.288 3.537 1.00 86.75 116 ALA A O 1
ATOM 887 N N . CYS A 1 117 ? -7.642 -5.047 3.504 1.00 92.81 117 CYS A N 1
ATOM 888 C CA . CYS A 1 117 ? -6.509 -4.753 4.369 1.00 92.81 117 CYS A CA 1
ATOM 889 C C . CYS A 1 117 ? -6.840 -5.041 5.836 1.00 92.81 117 CYS A C 1
ATOM 891 O O . CYS A 1 117 ? -7.992 -4.975 6.260 1.00 92.81 117 CYS A O 1
ATOM 893 N N . VAL A 1 118 ? -5.805 -5.294 6.631 1.00 94.06 118 VAL A N 1
ATOM 894 C CA . VAL A 1 118 ? -5.907 -5.264 8.090 1.00 94.06 118 VAL A CA 1
ATOM 895 C C . VAL A 1 118 ? -5.780 -3.810 8.536 1.00 94.06 118 VAL A C 1
ATOM 897 O O . VAL A 1 118 ? -4.837 -3.135 8.125 1.00 94.06 118 VAL A O 1
ATOM 900 N N . ILE A 1 119 ? -6.717 -3.336 9.355 1.00 95.12 119 ILE A N 1
ATOM 901 C CA . ILE A 1 119 ? -6.694 -1.992 9.947 1.00 95.12 119 ILE A CA 1
ATOM 902 C C . ILE A 1 119 ? -6.430 -2.062 11.452 1.00 95.12 119 ILE A C 1
ATOM 904 O O . ILE A 1 119 ? -6.699 -3.090 12.081 1.00 95.12 119 ILE A O 1
ATOM 908 N N . ALA A 1 120 ? -5.919 -0.976 12.022 1.00 95.88 120 ALA A N 1
ATOM 909 C CA . ALA A 1 120 ? -5.681 -0.830 13.447 1.00 95.88 120 ALA A CA 1
ATOM 910 C C . ALA A 1 120 ? -7.010 -0.692 14.208 1.00 95.88 120 ALA A C 1
ATOM 912 O O . ALA A 1 120 ? -7.810 0.209 13.955 1.00 95.88 120 ALA A O 1
ATOM 913 N N . LYS A 1 121 ? -7.259 -1.599 15.157 1.00 93.50 121 LYS A N 1
ATOM 914 C CA . LYS A 1 121 ? -8.483 -1.605 15.979 1.00 93.50 121 LYS A CA 1
ATOM 915 C C . LYS A 1 121 ? -8.463 -0.595 17.120 1.00 93.50 121 LYS A C 1
ATOM 917 O O . LYS A 1 121 ? -9.530 -0.224 17.608 1.00 93.50 121 LYS A O 1
ATOM 922 N N . ILE A 1 122 ? -7.271 -0.186 17.535 1.00 94.00 122 ILE A N 1
ATOM 923 C CA . ILE A 1 122 ? -7.016 0.830 18.554 1.00 94.00 122 ILE A CA 1
ATOM 924 C C . ILE A 1 122 ? -5.927 1.772 18.046 1.00 94.00 122 ILE A C 1
ATOM 926 O O . ILE A 1 122 ? -5.209 1.434 17.105 1.00 94.00 122 ILE A O 1
ATOM 930 N N . GLU A 1 123 ? -5.817 2.936 18.669 1.00 94.75 123 GLU A N 1
ATOM 931 C CA . GLU A 1 123 ? -4.686 3.835 18.461 1.00 94.75 123 GLU A CA 1
ATOM 932 C C . GLU A 1 123 ? -3.501 3.457 19.356 1.00 94.75 123 GLU A C 1
ATOM 934 O O . GLU A 1 123 ? -3.685 2.923 20.453 1.00 94.75 123 GLU A O 1
ATOM 939 N N . GLY A 1 124 ? -2.286 3.723 18.879 1.00 96.06 124 GLY A N 1
ATOM 940 C CA . GLY A 1 124 ? -1.070 3.521 19.653 1.00 96.06 124 GLY A CA 1
ATOM 941 C C . GLY A 1 124 ? 0.151 3.144 18.825 1.00 96.06 124 GLY A C 1
ATOM 942 O O . GLY A 1 124 ? 0.203 3.353 17.614 1.00 96.06 124 GLY A O 1
ATOM 943 N N . GLU A 1 125 ? 1.138 2.573 19.509 1.00 96.62 125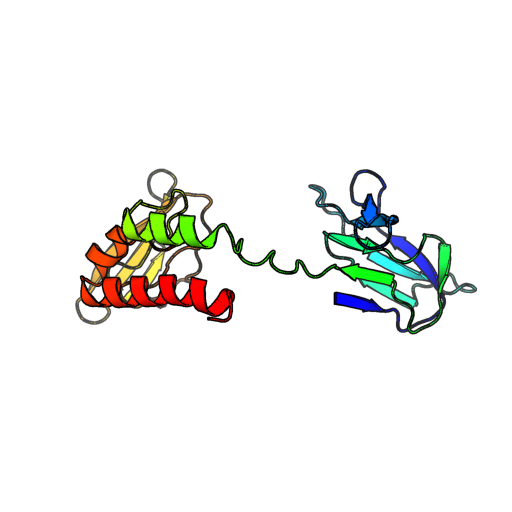 GLU A N 1
ATOM 944 C CA . GLU A 1 125 ? 2.429 2.200 18.940 1.00 96.62 125 GLU A CA 1
ATOM 945 C C . GLU A 1 125 ? 2.403 0.777 18.374 1.00 96.62 125 GLU A C 1
ATOM 947 O O . GLU A 1 125 ? 1.940 -0.166 19.025 1.00 96.62 125 GLU A O 1
ATOM 952 N N . VAL A 1 126 ? 2.912 0.623 17.155 1.00 97.12 126 VAL A N 1
ATOM 953 C CA . VAL A 1 126 ? 3.019 -0.652 16.448 1.00 97.12 126 VAL A CA 1
ATOM 954 C C . VAL A 1 126 ? 4.265 -1.407 16.898 1.00 97.12 126 VAL A C 1
ATOM 956 O O . VAL A 1 126 ? 5.365 -0.866 16.910 1.00 97.12 126 VAL A O 1
ATOM 959 N N . SER A 1 127 ? 4.111 -2.699 17.176 1.00 96.06 127 SER A N 1
ATOM 960 C CA . SER A 1 127 ? 5.216 -3.628 17.402 1.00 96.06 127 SER A CA 1
ATOM 961 C C . SER A 1 127 ? 4.985 -4.979 16.725 1.00 96.06 127 SER A C 1
ATOM 963 O O . SER A 1 127 ? 3.848 -5.377 16.452 1.00 96.06 127 SER A O 1
ATOM 965 N N . PHE A 1 128 ? 6.057 -5.718 16.443 1.00 94.12 128 PHE A N 1
ATOM 966 C CA . PHE A 1 128 ? 5.961 -7.046 15.824 1.00 94.12 128 PHE A CA 1
ATOM 967 C C . PHE A 1 128 ? 6.175 -8.179 16.833 1.00 94.12 128 PHE A C 1
ATOM 969 O O . PHE A 1 128 ? 7.223 -8.307 17.461 1.00 94.12 128 PHE A O 1
ATOM 976 N N . GLY A 1 129 ? 5.177 -9.056 16.954 1.00 89.62 129 GLY A N 1
ATOM 977 C CA . GLY A 1 129 ? 5.229 -10.243 17.806 1.00 89.62 129 GLY A CA 1
ATOM 978 C C . GLY A 1 129 ? 5.707 -11.501 17.076 1.00 89.62 129 GLY A C 1
ATOM 979 O O . GLY A 1 129 ? 5.947 -11.519 15.867 1.00 89.62 129 GLY A O 1
ATOM 980 N N . THR A 1 130 ? 5.788 -12.616 17.806 1.00 89.38 130 THR A N 1
ATOM 981 C CA . THR A 1 130 ? 6.098 -13.925 17.211 1.00 89.38 130 THR A CA 1
ATOM 982 C C . THR A 1 130 ? 5.003 -14.361 16.237 1.00 89.38 130 THR A C 1
ATOM 984 O O . THR A 1 130 ? 3.812 -14.253 16.532 1.00 89.38 130 THR A O 1
ATOM 987 N N . ASN A 1 131 ? 5.406 -14.904 15.086 1.00 88.69 131 ASN A N 1
ATOM 988 C CA . ASN A 1 131 ? 4.480 -15.436 14.088 1.00 88.69 131 ASN A CA 1
ATOM 989 C C . ASN A 1 131 ? 3.612 -16.556 14.678 1.00 88.69 131 ASN A C 1
ATOM 991 O O . ASN A 1 131 ? 4.115 -17.481 15.315 1.00 88.69 131 ASN A O 1
ATOM 995 N N . VAL A 1 132 ? 2.311 -16.518 14.393 1.00 88.56 132 VAL A N 1
ATOM 996 C CA . VAL A 1 132 ? 1.340 -17.504 14.882 1.00 88.56 132 VAL A CA 1
ATOM 997 C C . VAL A 1 132 ? 0.709 -18.207 13.691 1.00 88.56 132 VAL A C 1
ATOM 999 O O . VAL A 1 132 ? 0.066 -17.568 12.862 1.00 88.56 132 VAL A O 1
ATOM 1002 N N . ARG A 1 133 ? 0.868 -19.535 13.600 1.00 86.00 133 ARG A N 1
ATOM 1003 C CA . ARG A 1 133 ? 0.201 -20.382 12.586 1.00 86.00 133 ARG A CA 1
ATOM 1004 C C . ARG A 1 133 ? 0.351 -19.861 11.142 1.00 86.00 133 ARG A C 1
ATOM 1006 O O . ARG A 1 133 ? -0.620 -19.819 10.392 1.00 86.00 133 ARG A O 1
ATOM 1013 N N . GLY A 1 134 ? 1.554 -19.425 10.762 1.00 85.50 134 GLY A N 1
ATOM 1014 C CA . GLY A 1 134 ? 1.810 -18.899 9.413 1.00 85.50 134 GLY A CA 1
ATOM 1015 C C . GLY A 1 134 ? 1.212 -17.509 9.148 1.00 85.50 134 GLY A C 1
ATOM 1016 O O . GLY A 1 134 ? 1.012 -17.130 7.997 1.00 85.50 134 GLY A O 1
ATOM 1017 N N . LYS A 1 135 ? 0.909 -16.741 10.199 1.00 90.75 135 LYS A N 1
ATOM 1018 C CA . LYS A 1 135 ? 0.534 -15.324 10.124 1.00 90.75 135 LYS A CA 1
ATOM 1019 C C . LYS A 1 135 ? 1.547 -14.482 10.895 1.00 90.75 135 LYS A C 1
ATOM 1021 O O . LYS A 1 135 ? 2.006 -14.896 11.962 1.00 90.75 135 LYS A O 1
ATOM 1026 N N . LYS A 1 136 ? 1.887 -13.312 10.356 1.00 91.69 136 LYS A N 1
ATOM 1027 C CA . LYS A 1 136 ? 2.656 -12.292 11.074 1.00 91.69 136 LYS A CA 1
ATOM 1028 C C . LYS A 1 136 ? 1.758 -11.652 12.127 1.00 91.69 136 LYS A C 1
ATOM 1030 O O . LYS A 1 136 ? 0.606 -11.338 11.835 1.00 91.69 136 LYS A O 1
ATOM 1035 N N . ARG A 1 137 ? 2.267 -11.495 13.347 1.00 94.69 137 ARG A N 1
ATOM 1036 C CA . ARG A 1 137 ? 1.543 -10.854 14.448 1.00 94.69 137 ARG A CA 1
ATOM 1037 C C . ARG A 1 137 ? 2.013 -9.410 14.562 1.00 94.69 137 ARG A C 1
ATOM 1039 O O . ARG A 1 137 ? 3.171 -9.178 14.889 1.00 94.69 137 ARG A O 1
ATOM 1046 N N . VAL A 1 138 ? 1.115 -8.473 14.291 1.00 95.56 138 VAL A N 1
ATOM 1047 C CA . VAL A 1 138 ? 1.316 -7.041 14.530 1.00 95.56 138 VAL A CA 1
ATOM 1048 C C . VAL A 1 138 ? 0.533 -6.679 15.785 1.00 95.56 138 VAL A C 1
ATOM 1050 O O . VAL A 1 138 ? -0.640 -7.023 15.891 1.00 95.56 138 VAL A O 1
ATOM 1053 N N . VAL A 1 139 ? 1.172 -6.048 16.757 1.00 96.19 139 VAL A N 1
ATOM 1054 C CA . VAL A 1 139 ? 0.567 -5.660 18.032 1.00 96.19 139 VAL A CA 1
ATOM 1055 C C . VAL A 1 139 ? 0.531 -4.145 18.076 1.00 96.19 139 VAL A C 1
ATOM 1057 O O . VAL A 1 139 ? 1.564 -3.510 17.901 1.00 96.19 139 VAL A O 1
ATOM 1060 N N . VAL A 1 140 ? -0.647 -3.570 18.291 1.00 96.56 140 VAL A N 1
ATOM 1061 C CA . VAL A 1 140 ? -0.778 -2.132 18.551 1.00 96.56 140 VAL A CA 1
ATOM 1062 C C . VAL A 1 140 ? -0.992 -1.970 20.044 1.00 96.56 140 VAL A C 1
ATOM 1064 O O . VAL A 1 140 ? -1.852 -2.663 20.588 1.00 96.56 140 VAL A O 1
ATOM 1067 N N . THR A 1 141 ? -0.212 -1.108 20.693 1.00 96.44 141 THR A N 1
ATOM 1068 C CA . THR A 1 141 ? -0.290 -0.853 22.136 1.00 96.44 141 THR A CA 1
ATOM 1069 C C . THR A 1 141 ? -0.589 0.614 22.393 1.00 96.44 141 THR A C 1
ATOM 1071 O O . THR A 1 141 ? 0.162 1.490 21.967 1.00 96.44 141 THR A O 1
ATOM 1074 N N . HIS A 1 142 ? -1.665 0.890 23.121 1.00 95.44 142 HIS A N 1
ATOM 1075 C CA . HIS A 1 142 ? -2.034 2.244 23.495 1.00 95.44 142 HIS A CA 1
ATOM 1076 C C . HIS A 1 142 ? -1.044 2.796 24.540 1.00 95.44 142 HIS A C 1
ATOM 1078 O O . HIS A 1 142 ? -0.868 2.178 25.595 1.00 95.44 142 HIS A O 1
ATOM 1084 N N . PRO A 1 143 ? -0.428 3.970 24.311 1.00 89.06 143 PRO A N 1
ATOM 1085 C CA . PRO A 1 143 ? 0.663 4.472 25.150 1.00 89.06 143 PRO A CA 1
ATOM 1086 C C . PRO A 1 143 ? 0.228 4.816 26.581 1.00 89.06 143 PRO A C 1
ATOM 1088 O O . PRO A 1 143 ? 0.983 4.590 27.521 1.00 89.06 143 PRO A O 1
ATOM 1091 N N . GLU A 1 144 ? -0.988 5.342 26.765 1.00 88.50 144 GLU A N 1
ATOM 1092 C CA . GLU A 1 144 ? -1.470 5.754 28.094 1.00 88.50 144 GLU A CA 1
ATOM 1093 C C . GLU A 1 144 ? -2.138 4.628 28.897 1.00 88.50 144 GLU A C 1
ATOM 1095 O O . GLU A 1 144 ? -1.897 4.496 30.095 1.00 88.50 144 GLU A O 1
ATOM 1100 N N . THR A 1 145 ? -2.984 3.810 28.263 1.00 90.12 145 THR A N 1
ATOM 1101 C CA . THR A 1 145 ? -3.739 2.750 28.949 1.00 90.12 145 THR A CA 1
ATOM 1102 C C . THR A 1 145 ? -2.969 1.432 29.044 1.00 90.12 145 THR A C 1
ATOM 1104 O O . THR A 1 145 ? -3.309 0.591 29.875 1.00 90.12 145 THR A O 1
ATOM 1107 N N . GLY A 1 146 ? -1.946 1.228 28.204 1.00 90.31 146 GLY A N 1
ATOM 1108 C CA . GLY A 1 146 ? -1.214 -0.036 28.087 1.00 90.31 146 GLY A CA 1
ATOM 1109 C C . GLY A 1 146 ? -2.024 -1.169 27.445 1.00 90.31 146 GLY A C 1
ATOM 1110 O O . GLY A 1 146 ? -1.567 -2.314 27.419 1.00 90.31 146 GLY A O 1
ATOM 1111 N N . GLU A 1 147 ? -3.227 -0.882 26.940 1.00 93.12 147 GLU A N 1
ATOM 1112 C CA . GLU A 1 147 ? -4.049 -1.856 26.229 1.00 93.12 147 GLU A CA 1
ATOM 1113 C C . GLU A 1 147 ? -3.366 -2.253 24.917 1.00 93.12 147 GLU A C 1
ATOM 1115 O O . GLU A 1 147 ? -2.927 -1.391 24.159 1.00 93.12 147 GLU A O 1
ATOM 1120 N N . SER A 1 148 ? -3.272 -3.555 24.642 1.00 94.06 148 SER A N 1
ATOM 1121 C CA . SER A 1 148 ? -2.655 -4.066 23.417 1.00 94.06 148 SER A CA 1
ATOM 1122 C C . SER A 1 148 ? -3.602 -4.980 22.654 1.00 94.06 148 SER A C 1
ATOM 1124 O O . SER A 1 148 ? -4.292 -5.821 23.235 1.00 94.06 148 SER A O 1
ATOM 1126 N N . VAL A 1 149 ? -3.631 -4.816 21.331 1.00 94.94 149 VAL A N 1
ATOM 1127 C CA . VAL A 1 149 ? -4.486 -5.596 20.433 1.0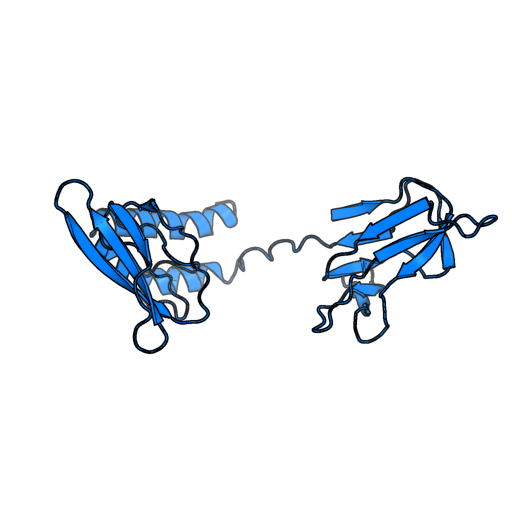0 94.94 149 VAL A CA 1
ATOM 1128 C C . VAL A 1 149 ? -3.659 -6.245 19.332 1.00 94.94 149 VAL A C 1
ATOM 1130 O O . VAL A 1 149 ? -2.884 -5.599 18.622 1.00 94.94 149 VAL A O 1
ATOM 1133 N N . ASP A 1 150 ? -3.876 -7.549 19.168 1.00 94.75 150 ASP A N 1
ATOM 1134 C CA . ASP A 1 150 ? -3.231 -8.369 18.151 1.00 94.75 150 ASP A CA 1
ATOM 1135 C C . ASP A 1 150 ? -3.942 -8.285 16.797 1.00 94.75 150 ASP A C 1
ATOM 1137 O O . ASP A 1 150 ? -5.149 -8.504 16.670 1.00 94.75 150 ASP A O 1
ATOM 1141 N N . HIS A 1 151 ? -3.144 -8.097 15.754 1.00 94.75 151 HIS A N 1
ATOM 1142 C CA . HIS A 1 151 ? -3.550 -8.048 14.359 1.00 94.75 151 HIS A CA 1
ATOM 1143 C C . HIS A 1 151 ? -2.787 -9.138 13.594 1.00 94.75 151 HIS A C 1
ATOM 1145 O O . HIS A 1 151 ? -1.570 -9.080 13.406 1.00 94.75 151 HIS A O 1
ATOM 1151 N N . LEU A 1 152 ? -3.502 -10.186 13.175 1.00 93.69 152 LEU A N 1
ATOM 1152 C CA . LEU A 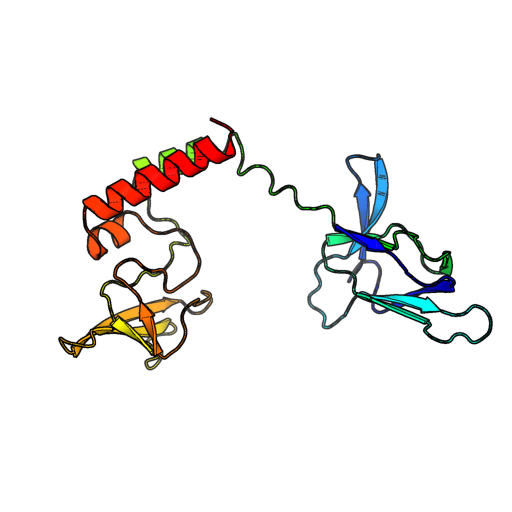1 152 ? -2.909 -11.329 12.478 1.00 93.69 152 LEU A CA 1
ATOM 1153 C C . LEU A 1 152 ? -2.915 -11.109 10.964 1.00 93.69 152 LEU A C 1
ATOM 1155 O O . LEU A 1 152 ? -3.941 -11.277 10.303 1.00 93.69 152 LEU A O 1
ATOM 1159 N N . VAL A 1 153 ? -1.745 -10.818 10.406 1.00 92.38 153 VAL A N 1
ATOM 1160 C CA . VAL A 1 153 ? -1.548 -10.569 8.977 1.00 92.38 153 VAL A CA 1
ATOM 1161 C C . VAL A 1 153 ? -1.150 -11.867 8.254 1.00 92.38 153 VAL A C 1
ATOM 1163 O O . VAL A 1 153 ? -0.150 -12.491 8.623 1.00 92.38 153 VAL A O 1
ATOM 1166 N N . PRO A 1 154 ? -1.885 -12.314 7.216 1.00 89.75 154 PRO A N 1
ATOM 1167 C CA . PRO A 1 154 ? -1.502 -13.482 6.419 1.00 89.75 154 PRO A CA 1
ATOM 1168 C C . PRO A 1 154 ? -0.102 -13.354 5.796 1.00 89.75 154 PRO A C 1
ATOM 1170 O O . PRO A 1 154 ? 0.258 -12.294 5.280 1.00 89.75 154 PRO A O 1
ATOM 1173 N N . MET A 1 155 ? 0.677 -14.443 5.796 1.00 80.19 155 MET A N 1
ATOM 1174 C CA . MET A 1 155 ? 1.948 -14.502 5.061 1.00 80.19 155 MET A CA 1
ATOM 1175 C C . MET A 1 155 ? 1.699 -14.236 3.567 1.00 80.19 155 MET A C 1
ATOM 1177 O O . MET A 1 155 ? 0.907 -14.931 2.937 1.00 80.19 155 MET A O 1
ATOM 1181 N N . GLY A 1 156 ? 2.347 -13.202 3.020 1.00 80.88 156 GLY A N 1
ATOM 1182 C CA . GLY A 1 156 ? 2.185 -12.757 1.629 1.00 80.88 156 GLY A CA 1
ATOM 1183 C C . GLY A 1 156 ? 1.497 -11.399 1.460 1.00 80.88 156 GLY A C 1
ATOM 1184 O O . GLY A 1 156 ? 1.527 -10.850 0.364 1.00 80.88 156 GLY A O 1
ATOM 1185 N N . ARG A 1 157 ? 0.916 -10.818 2.520 1.00 88.31 157 ARG A N 1
ATOM 1186 C CA . ARG A 1 157 ? 0.448 -9.423 2.489 1.00 88.31 157 ARG A CA 1
ATOM 1187 C C . ARG A 1 157 ? 1.591 -8.450 2.776 1.00 88.31 157 ARG A C 1
ATOM 1189 O O . ARG A 1 157 ? 2.403 -8.697 3.671 1.00 88.31 157 ARG A O 1
ATOM 1196 N N . HIS A 1 158 ? 1.623 -7.348 2.028 1.00 88.69 158 HIS A N 1
ATOM 1197 C CA . HIS A 1 158 ? 2.553 -6.247 2.259 1.00 88.69 158 HIS A CA 1
ATOM 1198 C C . HIS A 1 158 ? 2.084 -5.430 3.470 1.00 88.69 158 HIS A C 1
ATOM 1200 O O . HIS A 1 158 ? 0.952 -4.940 3.491 1.00 88.69 158 HIS A O 1
ATOM 1206 N N . ILE A 1 159 ? 2.929 -5.363 4.499 1.00 93.44 159 ILE A N 1
ATOM 1207 C CA . ILE A 1 159 ? 2.708 -4.558 5.704 1.00 93.44 159 ILE A CA 1
ATOM 1208 C C . ILE A 1 159 ? 3.336 -3.195 5.431 1.00 93.44 159 ILE A C 1
ATOM 1210 O O . ILE A 1 159 ? 4.495 -3.148 5.030 1.00 93.44 159 ILE A O 1
ATOM 1214 N N . ILE A 1 160 ? 2.567 -2.124 5.617 1.00 94.62 160 ILE A N 1
ATOM 1215 C CA . ILE A 1 160 ? 2.996 -0.751 5.300 1.00 94.62 160 ILE A CA 1
ATOM 1216 C C . ILE A 1 160 ? 3.469 0.032 6.526 1.00 94.62 160 ILE A C 1
ATOM 1218 O O . ILE A 1 160 ? 4.003 1.124 6.375 1.00 94.62 160 ILE A O 1
ATOM 1222 N N . VAL A 1 161 ? 3.276 -0.535 7.717 1.00 94.19 161 VAL A N 1
ATOM 1223 C CA . VAL A 1 161 ? 3.727 0.020 8.997 1.00 94.19 161 VAL A CA 1
ATOM 1224 C C . VAL A 1 161 ? 5.032 -0.631 9.454 1.00 94.19 161 VAL A C 1
ATOM 1226 O O . VAL A 1 161 ? 5.304 -1.799 9.153 1.00 94.19 161 VAL A O 1
ATOM 1229 N N . THR A 1 162 ? 5.817 0.124 10.209 1.00 93.75 162 THR A N 1
ATOM 1230 C CA . THR A 1 162 ? 7.110 -0.258 10.783 1.00 93.75 162 THR A CA 1
ATOM 1231 C C . THR A 1 162 ? 7.017 -0.360 12.309 1.00 93.75 162 THR A C 1
ATOM 1233 O O . THR A 1 162 ? 6.068 0.111 12.930 1.00 93.75 162 THR A O 1
ATOM 1236 N N . ASP A 1 163 ? 7.983 -1.044 12.922 1.00 93.56 163 ASP A N 1
ATOM 1237 C CA . ASP A 1 163 ? 8.105 -1.147 14.379 1.00 93.56 163 ASP A CA 1
ATOM 1238 C C . ASP A 1 163 ? 8.354 0.250 14.976 1.00 93.56 163 ASP A C 1
ATOM 1240 O O . ASP A 1 163 ? 9.234 0.971 14.503 1.00 93.56 163 ASP A O 1
ATOM 1244 N N . GLY A 1 164 ? 7.559 0.637 15.974 1.00 93.56 164 GLY A N 1
ATOM 1245 C CA . GLY A 1 164 ? 7.571 1.969 16.584 1.00 93.56 164 GLY A CA 1
ATOM 1246 C C . GLY A 1 164 ? 6.675 3.014 15.902 1.00 93.56 164 GLY A C 1
ATOM 1247 O O . GLY A 1 164 ? 6.585 4.140 16.396 1.00 93.56 164 GLY A O 1
ATOM 1248 N N . ASP A 1 165 ? 5.995 2.681 14.798 1.00 95.81 165 ASP A N 1
ATOM 1249 C CA . ASP A 1 165 ? 5.060 3.613 14.153 1.00 95.81 165 ASP A CA 1
ATOM 1250 C C . ASP A 1 165 ? 3.853 3.904 15.056 1.00 95.81 165 ASP A C 1
ATOM 1252 O O . ASP A 1 165 ? 3.320 3.017 15.723 1.00 95.81 165 ASP A O 1
ATOM 1256 N N . GLN A 1 166 ? 3.384 5.153 15.042 1.00 95.62 166 GLN A N 1
ATOM 1257 C CA . GLN A 1 166 ? 2.166 5.573 15.736 1.00 95.62 166 GLN A CA 1
ATOM 1258 C C . GLN A 1 166 ? 0.989 5.528 14.762 1.00 95.62 166 GLN A C 1
ATOM 1260 O O . GLN A 1 166 ? 0.988 6.240 13.756 1.00 95.62 166 GLN A O 1
ATOM 1265 N N . VAL A 1 167 ? -0.016 4.713 15.072 1.00 95.81 167 VAL A N 1
ATOM 1266 C CA . VAL A 1 167 ? -1.224 4.545 14.256 1.00 95.81 167 VAL A CA 1
ATOM 1267 C C . VAL A 1 167 ? -2.458 5.008 15.013 1.00 95.81 167 VAL A C 1
ATOM 1269 O O . VAL A 1 167 ? -2.555 4.864 16.232 1.00 95.81 167 VAL A O 1
ATOM 1272 N N . LYS A 1 168 ? -3.429 5.547 14.283 1.00 94.50 168 LYS A N 1
ATOM 1273 C CA . LYS A 1 168 ? -4.765 5.840 14.797 1.00 94.50 168 LYS A CA 1
ATOM 1274 C C . LYS A 1 168 ? -5.698 4.667 14.552 1.00 94.50 168 LYS A C 1
ATOM 1276 O O . LYS A 1 168 ? -5.474 3.815 13.690 1.00 94.50 168 LYS A O 1
ATOM 1281 N N . ARG A 1 169 ? -6.805 4.656 15.289 1.00 92.94 169 ARG A N 1
ATOM 1282 C CA . ARG A 1 169 ? -7.903 3.724 15.043 1.00 92.94 169 ARG A CA 1
ATOM 1283 C C . ARG A 1 169 ? -8.388 3.865 13.594 1.00 92.94 169 ARG A C 1
ATOM 1285 O O . ARG A 1 169 ? -8.698 4.966 13.151 1.00 92.94 169 ARG A O 1
ATOM 1292 N N . GLY A 1 170 ? -8.443 2.750 12.871 1.00 91.94 170 GLY A N 1
ATOM 1293 C CA . GLY A 1 170 ? -8.840 2.697 11.462 1.00 91.94 170 GLY A CA 1
ATOM 1294 C C . GLY A 1 170 ? -7.695 2.796 10.453 1.00 91.94 170 GLY A C 1
ATOM 1295 O O . GLY A 1 170 ? -7.925 2.516 9.276 1.00 91.94 170 GLY A O 1
ATOM 1296 N N . ASP A 1 171 ? -6.470 3.119 10.882 1.00 94.56 171 ASP A N 1
ATOM 1297 C CA . ASP A 1 171 ? -5.325 3.201 9.973 1.00 94.56 171 ASP A CA 1
ATOM 1298 C C . ASP A 1 171 ? -4.968 1.831 9.390 1.00 94.56 171 ASP A C 1
ATOM 1300 O O . ASP A 1 171 ? -5.086 0.787 10.036 1.00 94.56 171 ASP A O 1
ATOM 1304 N N . GLN A 1 172 ? -4.517 1.822 8.139 1.00 95.25 172 GLN A N 1
ATOM 1305 C CA . GLN A 1 172 ? -4.186 0.590 7.434 1.00 95.25 172 GLN A CA 1
ATOM 1306 C C . GLN A 1 172 ? -2.825 0.047 7.890 1.00 95.25 172 GLN A C 1
ATOM 1308 O O . GLN A 1 172 ? -1.803 0.713 7.780 1.00 95.25 172 GLN A O 1
ATOM 1313 N N . ILE A 1 173 ? -2.802 -1.207 8.343 1.00 95.19 173 ILE A N 1
ATOM 1314 C CA . ILE A 1 173 ? -1.576 -1.948 8.681 1.00 95.19 173 ILE A CA 1
ATOM 1315 C C . ILE A 1 173 ? -0.999 -2.621 7.427 1.00 95.19 173 ILE A C 1
ATOM 1317 O O . ILE A 1 173 ? 0.214 -2.787 7.290 1.00 95.19 173 ILE A O 1
ATOM 1321 N N . THR A 1 174 ? -1.862 -3.018 6.489 1.00 94.38 174 THR A N 1
ATOM 1322 C CA . THR A 1 174 ? -1.470 -3.654 5.222 1.00 94.38 174 THR A CA 1
ATOM 1323 C C . THR A 1 174 ? -2.062 -2.934 4.024 1.00 94.38 174 THR A C 1
ATOM 1325 O O . THR A 1 174 ? -3.089 -2.273 4.142 1.00 94.38 174 THR A O 1
ATOM 1328 N N . GLU A 1 175 ? -1.506 -3.165 2.839 1.00 88.81 175 GLU A N 1
ATOM 1329 C CA . GLU A 1 175 ? -2.134 -2.713 1.594 1.00 88.81 175 GLU A CA 1
ATOM 1330 C C . GLU A 1 175 ? -3.466 -3.430 1.318 1.00 88.81 175 GLU A C 1
ATOM 1332 O O . GLU A 1 175 ? -3.673 -4.588 1.707 1.00 88.81 175 GLU A O 1
ATOM 1337 N N . GLY A 1 176 ? -4.356 -2.733 0.610 1.00 87.94 176 GLY A N 1
ATOM 1338 C CA . GLY A 1 176 ? -5.639 -3.249 0.138 1.00 87.94 176 GLY A CA 1
ATOM 1339 C C . GLY A 1 176 ? -6.804 -2.295 0.417 1.00 87.94 176 GLY A C 1
ATOM 1340 O O . GLY A 1 176 ? -6.616 -1.249 1.037 1.00 87.94 176 GLY A O 1
ATOM 1341 N N . PRO A 1 177 ? -8.016 -2.626 -0.046 1.00 87.81 177 PRO A N 1
ATOM 1342 C CA . PRO A 1 177 ? -9.222 -1.878 0.290 1.00 87.81 177 PRO A CA 1
ATOM 1343 C C . PRO A 1 177 ? -9.617 -2.075 1.761 1.00 87.81 177 PRO A C 1
ATOM 1345 O O . PRO A 1 177 ? -9.507 -3.178 2.300 1.00 87.81 177 PRO A O 1
ATOM 1348 N N . VAL A 1 178 ? -10.138 -1.023 2.392 1.00 89.69 178 VAL A N 1
ATOM 1349 C CA . VAL A 1 178 ? -10.718 -1.105 3.741 1.00 89.69 178 VAL A CA 1
ATOM 1350 C C . VAL A 1 178 ? -12.075 -1.809 3.673 1.00 89.69 178 VAL A C 1
ATOM 1352 O O . VAL A 1 178 ? -12.872 -1.565 2.766 1.00 89.69 178 VAL A O 1
ATOM 1355 N N . SER A 1 179 ? -12.327 -2.719 4.614 1.00 90.12 179 SER A N 1
ATOM 1356 C CA . SER A 1 179 ? -13.635 -3.355 4.778 1.00 90.12 179 SER A CA 1
ATOM 1357 C C . SER A 1 179 ? -14.569 -2.423 5.561 1.00 90.12 179 SER A C 1
ATOM 1359 O O . SER A 1 179 ? -14.200 -2.028 6.669 1.00 90.12 179 SER A O 1
ATOM 1361 N N . PRO A 1 180 ? -15.778 -2.113 5.056 1.00 89.50 180 PRO A N 1
ATOM 1362 C CA . PRO A 1 180 ? -16.773 -1.326 5.789 1.00 89.50 180 PRO A CA 1
ATOM 1363 C C . PRO A 1 180 ? -17.105 -1.899 7.172 1.00 89.50 180 PRO A C 1
ATOM 1365 O O . PRO A 1 180 ? -17.256 -1.156 8.133 1.00 89.50 180 PRO A O 1
ATOM 1368 N N . GLU A 1 181 ? -17.178 -3.227 7.279 1.00 88.50 181 GLU A N 1
ATOM 1369 C CA . GLU A 1 181 ? -17.468 -3.934 8.531 1.00 88.50 181 GLU A CA 1
ATOM 1370 C C . GLU A 1 181 ? -16.334 -3.767 9.549 1.00 88.50 181 GLU A C 1
ATOM 1372 O O . GLU A 1 181 ? -16.580 -3.383 10.688 1.00 88.50 181 GLU A O 1
ATOM 1377 N N . ASP A 1 182 ? -15.084 -3.971 9.120 1.00 89.94 182 ASP A N 1
ATOM 1378 C CA . ASP A 1 182 ? -13.934 -3.845 10.021 1.00 89.94 182 ASP A CA 1
ATOM 1379 C C . ASP A 1 182 ? -13.780 -2.381 10.476 1.00 89.94 182 ASP A C 1
ATOM 1381 O O . ASP A 1 182 ? -13.468 -2.116 11.636 1.00 89.94 182 ASP A O 1
ATOM 1385 N N . LEU A 1 183 ? -14.050 -1.422 9.580 1.00 91.00 183 LEU A N 1
ATOM 1386 C CA . LEU A 1 183 ? -14.027 0.005 9.896 1.00 91.00 183 LEU A CA 1
ATOM 1387 C C . LEU A 1 183 ? -15.160 0.411 10.845 1.00 91.00 183 LEU A C 1
ATOM 1389 O O . LEU A 1 183 ? -14.936 1.249 11.711 1.00 91.00 183 LEU A O 1
ATOM 1393 N N . LEU A 1 184 ? -16.348 -0.185 10.721 1.00 90.88 184 LEU A N 1
ATOM 1394 C CA . LEU A 1 184 ? -17.456 0.041 11.650 1.00 90.88 184 LEU A CA 1
ATOM 1395 C C . LEU A 1 184 ? -17.114 -0.445 13.058 1.00 90.88 184 LEU A C 1
ATOM 1397 O O . LEU A 1 184 ? -17.362 0.265 14.028 1.00 90.88 184 LEU A O 1
ATOM 1401 N N . GLU A 1 185 ? -16.553 -1.650 13.166 1.00 89.62 185 GLU A N 1
ATOM 1402 C CA . GLU A 1 185 ? -16.140 -2.229 14.448 1.00 89.62 185 GLU A CA 1
ATOM 1403 C C . GLU A 1 185 ? -15.004 -1.433 15.098 1.00 89.62 185 GLU A C 1
ATOM 1405 O O . GLU A 1 185 ? -14.964 -1.278 16.322 1.00 89.62 185 GLU A O 1
ATOM 1410 N N . ALA A 1 186 ? -14.074 -0.932 14.282 1.00 89.62 186 ALA A N 1
ATOM 1411 C CA . ALA A 1 186 ? -13.003 -0.069 14.738 1.00 89.62 186 ALA A CA 1
ATOM 1412 C C . ALA A 1 186 ? -13.544 1.335 15.039 1.00 89.62 186 ALA A C 1
ATOM 1414 O O . ALA A 1 186 ? -13.701 1.693 16.188 1.00 89.62 186 ALA A O 1
ATOM 1415 N N . CYS A 1 187 ? -13.869 2.163 14.065 1.00 89.69 187 CYS A N 1
ATOM 1416 C CA . CYS A 1 187 ? -14.076 3.591 14.315 1.00 89.69 187 CYS A CA 1
ATOM 1417 C C . CYS A 1 187 ? -15.525 3.979 14.645 1.00 89.69 187 CYS A C 1
ATOM 1419 O O . CYS A 1 187 ? -15.756 5.035 15.224 1.00 89.69 187 CYS A O 1
ATOM 1421 N N . GLY A 1 188 ? -16.499 3.119 14.350 1.00 91.50 188 GLY A N 1
ATOM 1422 C CA . GLY A 1 188 ? -17.917 3.406 14.551 1.00 91.50 188 GLY A CA 1
ATOM 1423 C C . GLY A 1 188 ? -18.606 3.989 13.315 1.00 91.50 188 GLY A C 1
ATOM 1424 O O . GLY A 1 188 ? -18.054 4.057 12.216 1.00 91.50 188 GLY A O 1
ATOM 1425 N N . ALA A 1 189 ? -19.879 4.354 13.485 1.00 90.69 189 ALA A N 1
ATOM 1426 C CA . ALA A 1 189 ? -20.763 4.691 12.368 1.00 90.69 189 ALA A CA 1
ATOM 1427 C C . ALA A 1 189 ? -20.398 6.008 11.665 1.00 90.69 189 ALA A C 1
ATOM 1429 O O . ALA A 1 189 ? -20.617 6.127 10.461 1.00 90.69 189 ALA A O 1
ATOM 1430 N N . GLN A 1 190 ? -19.851 6.981 12.399 1.00 91.12 190 GLN A N 1
ATOM 1431 C CA . GLN A 1 190 ? -19.509 8.293 11.852 1.00 91.12 190 GLN A CA 1
ATOM 1432 C C . GLN A 1 190 ? -18.342 8.191 10.862 1.00 91.12 190 GLN A C 1
ATOM 1434 O O . GLN A 1 190 ? -18.494 8.556 9.698 1.00 91.12 190 GLN A O 1
ATOM 1439 N N . GLU A 1 191 ? -17.221 7.609 11.279 1.00 89.06 191 GLU A N 1
ATOM 1440 C CA . GLU A 1 191 ? -16.059 7.379 10.420 1.00 89.06 191 GLU A CA 1
ATOM 1441 C C . GLU A 1 191 ? -16.391 6.463 9.244 1.00 89.06 191 GLU A C 1
ATOM 1443 O O . GLU A 1 191 ? -15.924 6.703 8.129 1.00 89.06 191 GLU A O 1
ATOM 1448 N N . LEU A 1 192 ? -17.240 5.448 9.449 1.00 90.19 192 LEU A N 1
ATOM 1449 C CA . LEU A 1 192 ? -17.731 4.641 8.337 1.00 90.19 192 LEU A CA 1
ATOM 1450 C C . LEU A 1 192 ? -18.494 5.501 7.323 1.00 90.19 192 LEU A C 1
ATOM 1452 O O . LEU A 1 192 ? -18.259 5.384 6.121 1.00 90.19 192 LEU A O 1
ATOM 1456 N N . GLN A 1 193 ? -19.412 6.352 7.783 1.00 90.25 193 GLN A N 1
ATOM 1457 C CA . GLN A 1 193 ? -20.190 7.215 6.901 1.00 90.25 193 GLN A CA 1
ATOM 1458 C C . GLN A 1 193 ? -19.273 8.145 6.104 1.00 90.25 193 GLN A C 1
ATOM 1460 O O . GLN A 1 193 ? -19.409 8.230 4.883 1.00 90.25 193 GLN A O 1
ATOM 1465 N N . GLU A 1 194 ? -18.320 8.804 6.763 1.00 90.19 194 GLU A N 1
ATOM 1466 C CA . GLU A 1 194 ? -17.339 9.664 6.098 1.00 90.19 194 GLU A CA 1
ATOM 1467 C C . GLU A 1 194 ? -16.509 8.889 5.071 1.00 90.19 194 GLU A C 1
ATOM 1469 O O . GLU A 1 194 ? -16.325 9.356 3.945 1.00 90.19 194 GLU A O 1
ATOM 1474 N N . HIS A 1 195 ? -16.061 7.680 5.415 1.00 87.88 195 HIS A N 1
ATOM 1475 C CA . HIS A 1 195 ? -15.334 6.809 4.499 1.00 87.88 195 HIS A CA 1
ATOM 1476 C C . HIS A 1 195 ? -16.168 6.448 3.265 1.00 87.88 195 HIS A C 1
ATOM 1478 O O . HIS A 1 195 ? -15.691 6.600 2.141 1.00 87.88 195 HIS A O 1
ATOM 1484 N N . LEU A 1 196 ? -17.426 6.037 3.449 1.00 87.56 196 LEU A N 1
ATOM 1485 C CA . LEU A 1 196 ? -18.332 5.699 2.349 1.00 87.56 196 LEU A CA 1
ATOM 1486 C C . LEU A 1 196 ? -18.604 6.907 1.448 1.00 87.56 196 LEU A C 1
ATOM 1488 O O . LEU A 1 196 ? -18.546 6.785 0.224 1.00 87.56 196 LEU A O 1
ATOM 1492 N N . VAL A 1 197 ? -18.860 8.082 2.033 1.00 89.38 197 VAL A N 1
ATOM 1493 C CA . VAL A 1 197 ? -19.053 9.321 1.268 1.00 89.38 197 VAL A CA 1
ATOM 1494 C C . VAL A 1 197 ? -17.800 9.647 0.461 1.00 89.38 197 VAL A C 1
ATOM 1496 O O . VAL A 1 197 ? -17.904 9.922 -0.735 1.00 89.38 197 VAL A O 1
ATOM 1499 N N . ASN A 1 198 ? -16.620 9.576 1.077 1.00 87.44 198 ASN A N 1
ATOM 1500 C CA . ASN A 1 198 ? -15.356 9.855 0.406 1.00 87.44 198 ASN A CA 1
ATOM 1501 C C . ASN A 1 198 ? -15.070 8.861 -0.726 1.00 87.44 198 ASN A C 1
ATOM 1503 O O . ASN A 1 198 ? -14.709 9.291 -1.821 1.00 87.44 198 ASN A O 1
ATOM 1507 N N . GLU A 1 199 ? -15.281 7.562 -0.510 1.00 84.19 199 GLU A N 1
ATOM 1508 C CA . GLU A 1 199 ? -15.100 6.534 -1.539 1.00 84.19 199 GLU A CA 1
ATOM 1509 C C . GLU A 1 199 ? -16.048 6.759 -2.723 1.00 84.19 199 GLU A C 1
ATOM 1511 O O . GLU A 1 199 ? -15.594 6.808 -3.868 1.00 84.19 199 GLU A O 1
ATOM 1516 N N . VAL A 1 200 ? -17.341 6.986 -2.474 1.00 84.25 200 VAL A N 1
ATOM 1517 C CA . VAL A 1 200 ? -18.328 7.250 -3.533 1.00 84.25 200 VAL A CA 1
ATOM 1518 C C . VAL A 1 200 ? -17.985 8.534 -4.289 1.00 84.25 200 VAL A C 1
ATOM 1520 O O . VAL A 1 200 ? -17.929 8.536 -5.519 1.00 84.25 200 VAL A O 1
ATOM 1523 N N . GLN A 1 201 ? -17.688 9.622 -3.577 1.00 83.81 201 GLN A N 1
ATOM 1524 C CA . GLN A 1 201 ? -17.276 10.879 -4.200 1.00 83.81 201 GLN A CA 1
ATOM 1525 C C . GLN A 1 201 ? -15.969 10.743 -4.977 1.00 83.81 201 GLN A C 1
ATOM 1527 O O . GLN A 1 201 ? -15.794 11.439 -5.971 1.00 83.81 201 GLN A O 1
ATOM 1532 N N . SER A 1 202 ? -15.038 9.887 -4.549 1.00 80.44 202 SER A N 1
ATOM 1533 C CA . SER A 1 202 ? -13.789 9.658 -5.279 1.00 80.44 202 SER A CA 1
ATOM 1534 C C . SER A 1 202 ? -14.060 9.059 -6.661 1.00 80.44 202 SER A C 1
ATOM 1536 O O . SER A 1 202 ? -13.414 9.448 -7.633 1.00 80.44 202 SER A O 1
ATOM 1538 N N . VAL A 1 203 ? -15.062 8.179 -6.774 1.00 75.69 203 VAL A N 1
ATOM 1539 C CA . VAL A 1 203 ? -15.491 7.601 -8.053 1.00 75.69 203 VAL A CA 1
ATOM 1540 C C . VAL A 1 203 ? -16.046 8.692 -8.970 1.00 75.69 203 VAL A C 1
ATOM 1542 O O . VAL A 1 203 ? -15.625 8.774 -10.122 1.00 75.69 203 VAL A O 1
ATOM 1545 N N . TYR A 1 204 ? -16.912 9.573 -8.459 1.00 76.50 204 TYR A N 1
ATOM 1546 C CA . TYR A 1 204 ? -17.478 10.681 -9.242 1.00 76.50 204 TYR A CA 1
ATOM 1547 C C . TYR A 1 204 ? -16.442 11.755 -9.609 1.00 76.50 204 TYR A C 1
ATOM 1549 O O . TYR A 1 204 ? -16.375 12.166 -10.766 1.00 76.50 204 TYR A O 1
ATOM 1557 N N . ARG A 1 205 ? -15.544 12.119 -8.683 1.00 77.81 205 ARG A N 1
ATOM 1558 C CA . ARG A 1 205 ? -14.448 13.071 -8.940 1.00 77.81 205 ARG A CA 1
ATOM 1559 C C . ARG A 1 205 ? -13.520 12.589 -10.050 1.00 77.81 205 ARG A C 1
ATOM 1561 O O . ARG A 1 205 ? -13.096 13.379 -10.887 1.00 77.81 205 ARG A O 1
ATOM 1568 N N . VAL A 1 206 ? -13.222 11.288 -10.092 1.00 68.50 206 VAL A N 1
ATOM 1569 C CA . VAL A 1 206 ? -12.430 10.678 -11.176 1.00 68.50 206 VAL A CA 1
ATOM 1570 C C . VAL A 1 206 ? -13.162 10.749 -12.523 1.00 68.50 206 VAL A C 1
ATOM 1572 O O . VAL A 1 206 ? -12.511 10.809 -13.565 1.00 68.50 206 VAL A O 1
ATOM 1575 N N . GLN A 1 207 ? -14.497 10.786 -12.516 1.00 63.66 207 GLN A N 1
ATOM 1576 C CA . GLN A 1 207 ? -15.331 10.970 -13.708 1.00 63.66 207 GLN A CA 1
ATOM 1577 C C . GLN A 1 207 ? -15.514 12.447 -14.105 1.00 63.66 207 GLN A C 1
ATOM 1579 O O . GLN A 1 207 ? -16.118 12.719 -15.141 1.00 63.66 207 GLN A O 1
ATOM 1584 N N . GLY A 1 208 ? -14.959 13.391 -13.335 1.00 62.25 208 GLY A N 1
ATOM 1585 C CA . GLY A 1 208 ? -15.052 14.828 -13.608 1.00 62.25 208 GLY A CA 1
ATOM 1586 C C . GLY A 1 208 ? -16.403 15.450 -13.243 1.00 62.25 208 GLY A C 1
ATOM 1587 O O . GLY A 1 208 ? -16.740 16.494 -13.800 1.00 62.25 208 GLY A O 1
ATOM 1588 N N . VAL A 1 209 ? -17.158 14.802 -12.347 1.00 55.91 209 VAL A N 1
ATOM 1589 C CA . VAL A 1 209 ? -18.431 15.284 -11.781 1.00 55.91 209 VAL A CA 1
ATOM 1590 C C . VAL A 1 209 ? -18.211 15.827 -10.374 1.00 55.91 209 VAL A C 1
ATOM 1592 O O . VAL A 1 209 ? -17.428 15.204 -9.616 1.00 55.91 209 VAL A O 1
#